Protein AF-A0A354UR76-F1 (afdb_monomer)

Foldseek 3Di:
DPPPVVVVVVVVPPPPPVVVVVVVVVVVVVVVVLCVPQHVDPVSSVVSVVVVVVVVVVVVVVVVVVVVVVVVVVVVVVVLQVVLVVLVVVVVVVVVVLQVQLQVQLVVVVQVQKHKDKDWDAAPDQDPSHGTDIFIWIDRDPPDDTDGPVPDDDPVSVVSSVVSSCVSCVVPDPDPDDD

Solvent-accessible surface area (backbone atoms only — not comparable to full-atom values): 10257 Å² total; per-residue (Å²): 144,81,69,59,70,53,54,54,51,56,70,54,65,80,74,62,56,62,69,59,50,56,52,50,52,54,52,49,52,52,51,50,51,47,30,76,74,45,30,93,46,73,66,43,36,52,54,46,48,53,52,51,49,54,53,50,52,52,50,52,55,46,52,56,48,50,53,52,51,52,53,48,52,54,50,53,49,52,55,50,50,54,54,27,51,55,50,52,51,52,49,53,56,52,48,56,59,51,44,54,58,34,46,57,41,33,35,77,72,76,31,74,52,39,49,71,49,72,49,80,40,81,47,94,58,87,47,100,79,39,36,62,48,76,45,53,26,36,27,64,48,77,90,56,70,75,35,50,57,94,73,63,84,54,71,69,58,53,52,51,49,50,51,28,48,49,62,60,41,55,82,80,43,98,67,89,72,94,127

Structure (mmCIF, N/CA/C/O backbone):
data_AF-A0A354UR76-F1
#
_entry.id   AF-A0A354UR76-F1
#
loop_
_atom_site.group_PDB
_atom_site.id
_atom_site.type_symbol
_atom_site.label_atom_id
_atom_site.label_alt_id
_atom_site.label_comp_id
_atom_site.label_asym_id
_atom_site.label_entity_id
_atom_site.label_seq_id
_atom_site.pdbx_PDB_ins_code
_atom_site.Cartn_x
_atom_site.Cartn_y
_atom_site.Cartn_z
_atom_site.occupancy
_atom_site.B_iso_or_equiv
_atom_site.auth_seq_id
_atom_site.auth_comp_id
_atom_site.auth_asym_id
_atom_site.auth_atom_id
_atom_site.pdbx_PDB_model_num
ATOM 1 N N . ILE A 1 1 ? 41.285 13.823 -93.681 1.00 51.16 1 ILE A N 1
ATOM 2 C CA . ILE A 1 1 ? 41.353 13.358 -92.272 1.00 51.16 1 ILE A CA 1
ATOM 3 C C . ILE A 1 1 ? 40.001 13.684 -91.637 1.00 51.16 1 ILE A C 1
ATOM 5 O O . ILE A 1 1 ? 39.917 14.478 -90.715 1.00 51.16 1 ILE A O 1
ATOM 9 N N . THR A 1 2 ? 38.935 13.126 -92.213 1.00 49.22 2 THR A N 1
ATOM 10 C CA . THR A 1 2 ? 37.533 13.411 -91.849 1.00 49.22 2 THR A CA 1
ATOM 11 C C . THR A 1 2 ? 36.740 12.103 -91.841 1.00 49.22 2 THR A C 1
ATOM 13 O O . THR A 1 2 ? 35.569 12.093 -92.151 1.00 49.22 2 THR A O 1
ATOM 16 N N . ASP A 1 3 ? 37.417 10.986 -91.577 1.00 56.34 3 ASP A N 1
ATOM 17 C CA . ASP A 1 3 ? 36.880 9.643 -91.847 1.00 56.34 3 ASP A CA 1
ATOM 18 C C . ASP A 1 3 ? 37.253 8.648 -90.735 1.00 56.34 3 ASP A C 1
ATOM 20 O O . ASP A 1 3 ? 37.188 7.442 -90.886 1.00 56.34 3 ASP A O 1
ATOM 24 N N . VAL A 1 4 ? 37.735 9.153 -89.595 1.00 57.28 4 VAL A N 1
ATOM 25 C CA . VAL A 1 4 ? 38.022 8.330 -88.403 1.00 57.28 4 VAL A CA 1
ATOM 26 C C . VAL A 1 4 ? 37.121 8.761 -87.252 1.00 57.28 4 VAL A C 1
ATOM 28 O O . VAL A 1 4 ? 36.623 7.925 -86.513 1.00 57.28 4 VAL A O 1
ATOM 31 N N . SER A 1 5 ? 36.843 10.061 -87.137 1.00 57.12 5 SER A N 1
ATOM 32 C CA . SER A 1 5 ? 35.859 10.599 -86.196 1.00 57.12 5 SER A CA 1
ATOM 33 C C . SER A 1 5 ? 34.427 10.181 -86.532 1.00 57.12 5 SER A C 1
ATOM 35 O O . SER A 1 5 ? 33.646 9.958 -85.619 1.00 57.1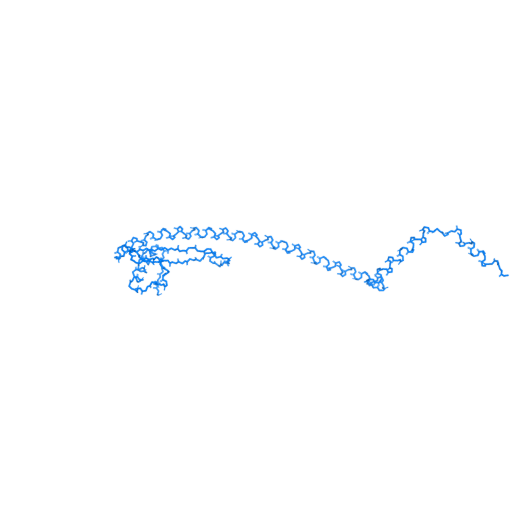2 5 SER A O 1
ATOM 37 N N . GLU A 1 6 ? 34.097 10.064 -87.820 1.00 56.97 6 GLU A N 1
ATOM 38 C CA . GLU A 1 6 ? 32.756 9.685 -88.281 1.00 56.97 6 GLU A CA 1
ATOM 39 C C . GLU A 1 6 ? 32.526 8.180 -88.086 1.00 56.97 6 GLU A C 1
ATOM 41 O O . GLU A 1 6 ? 31.536 7.801 -87.485 1.00 56.97 6 GLU A O 1
ATOM 46 N N . ILE A 1 7 ? 33.515 7.334 -88.405 1.00 56.84 7 ILE A N 1
ATOM 47 C CA . ILE A 1 7 ? 33.464 5.879 -88.161 1.00 56.84 7 ILE A CA 1
ATOM 48 C C . ILE A 1 7 ? 33.428 5.537 -86.658 1.00 56.84 7 ILE A C 1
ATOM 50 O O . ILE A 1 7 ? 32.764 4.586 -86.247 1.00 56.84 7 ILE A O 1
ATOM 54 N N . ILE A 1 8 ? 34.123 6.302 -85.805 1.00 57.47 8 ILE A N 1
ATOM 55 C CA . ILE A 1 8 ? 34.055 6.110 -84.345 1.00 57.47 8 ILE A CA 1
ATOM 56 C C . ILE A 1 8 ? 32.693 6.553 -83.796 1.00 57.47 8 ILE A C 1
ATOM 58 O O . ILE A 1 8 ? 32.177 5.893 -82.905 1.00 57.47 8 ILE A O 1
ATOM 62 N N . ALA A 1 9 ? 32.098 7.626 -84.324 1.00 57.31 9 ALA A N 1
ATOM 63 C CA . ALA A 1 9 ? 30.759 8.058 -83.924 1.00 57.31 9 ALA A CA 1
ATOM 64 C C . ALA A 1 9 ? 29.677 7.057 -84.372 1.00 57.31 9 ALA A C 1
ATOM 66 O O . ALA A 1 9 ? 28.838 6.682 -83.563 1.00 57.31 9 ALA A O 1
ATOM 67 N N . ASP A 1 10 ? 29.763 6.559 -85.607 1.00 54.59 10 ASP A N 1
ATOM 68 C CA . ASP A 1 10 ? 28.812 5.596 -86.183 1.00 54.59 10 ASP A CA 1
ATOM 69 C C . ASP A 1 10 ? 28.904 4.217 -85.491 1.00 54.59 10 ASP A C 1
ATOM 71 O O . ASP A 1 10 ? 27.897 3.576 -85.212 1.00 54.59 10 ASP A O 1
ATOM 75 N N . SER A 1 11 ? 30.115 3.789 -85.099 1.00 54.78 11 SER A N 1
ATOM 76 C CA . SER A 1 11 ? 30.321 2.543 -84.329 1.00 54.78 11 SER A CA 1
ATOM 77 C C . SER A 1 11 ? 29.975 2.640 -82.839 1.00 54.78 11 SER A C 1
ATOM 79 O O . SER A 1 11 ? 29.912 1.613 -82.164 1.00 54.78 11 SER A O 1
ATOM 81 N N . LEU A 1 12 ? 29.762 3.850 -82.312 1.00 56.59 12 LEU A N 1
ATOM 82 C CA . LEU A 1 12 ? 29.263 4.065 -80.952 1.00 56.59 12 LEU A CA 1
ATOM 83 C C . LEU A 1 12 ? 27.729 4.123 -80.905 1.00 56.59 12 LEU A C 1
ATOM 85 O O . LEU A 1 12 ? 27.170 3.819 -79.857 1.00 56.59 12 LEU A O 1
ATOM 89 N N . ASP A 1 13 ? 27.057 4.475 -82.004 1.00 55.34 13 ASP A N 1
ATOM 90 C CA . ASP A 1 13 ? 25.597 4.643 -82.047 1.00 55.34 13 ASP A CA 1
ATOM 91 C C . ASP A 1 13 ? 24.825 3.316 -82.210 1.00 55.34 13 ASP A C 1
ATOM 93 O O . ASP A 1 13 ? 23.685 3.217 -81.758 1.00 55.34 13 ASP A O 1
ATOM 97 N N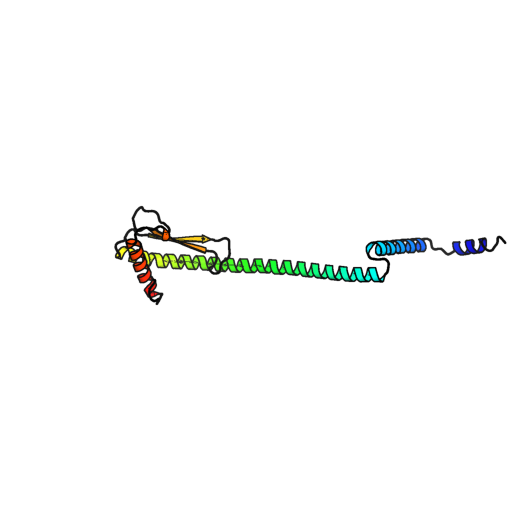 . GLU A 1 14 ? 25.422 2.267 -82.791 1.00 55.47 14 GLU A N 1
ATOM 98 C CA . GLU A 1 14 ? 24.689 1.021 -83.100 1.00 55.47 14 GLU A CA 1
ATOM 99 C C . GLU A 1 14 ? 24.500 0.032 -81.929 1.00 55.47 14 GLU A C 1
ATOM 101 O O . GLU A 1 14 ? 23.713 -0.899 -82.067 1.00 55.47 14 GLU A O 1
ATOM 106 N N . ASP A 1 15 ? 25.115 0.237 -80.758 1.00 56.78 15 ASP A N 1
ATOM 107 C CA . ASP A 1 15 ? 25.016 -0.715 -79.627 1.00 56.78 15 ASP A CA 1
ATOM 108 C C . ASP A 1 15 ? 24.847 -0.051 -78.240 1.00 56.78 15 ASP A C 1
ATOM 110 O O . ASP A 1 15 ? 25.016 -0.688 -77.192 1.00 56.78 15 ASP A O 1
ATOM 114 N N . LEU A 1 16 ? 24.490 1.236 -78.189 1.00 58.62 16 LEU A N 1
ATOM 115 C CA . LEU A 1 16 ? 24.140 1.901 -76.932 1.00 58.62 16 LEU A CA 1
ATOM 116 C C . LEU A 1 16 ? 22.667 1.655 -76.602 1.00 58.62 16 LEU A C 1
ATOM 118 O O . LEU A 1 16 ? 21.775 2.413 -76.975 1.00 58.62 16 LEU A O 1
ATOM 122 N N . ASP A 1 17 ? 22.414 0.573 -75.867 1.00 73.31 17 ASP A N 1
ATOM 123 C CA . ASP A 1 17 ? 21.109 0.306 -75.267 1.00 73.31 17 ASP A CA 1
ATOM 124 C C . ASP A 1 17 ? 20.730 1.461 -74.321 1.00 73.31 17 ASP A C 1
ATOM 126 O O . ASP A 1 17 ? 21.203 1.548 -73.186 1.00 73.31 17 ASP A O 1
ATOM 130 N N . VAL A 1 18 ? 19.883 2.372 -74.807 1.00 76.44 18 VAL A N 1
ATOM 131 C CA . VAL A 1 18 ? 19.400 3.552 -74.072 1.00 76.44 18 VAL A CA 1
ATOM 132 C C . VAL A 1 18 ? 18.783 3.151 -72.727 1.00 76.44 18 VAL A C 1
ATOM 134 O O . VAL A 1 18 ? 18.984 3.839 -71.730 1.00 76.44 18 VAL A O 1
ATOM 137 N N . SER A 1 19 ? 18.132 1.982 -72.654 1.00 77.62 19 SER A N 1
ATOM 138 C CA . SER A 1 19 ? 17.590 1.451 -71.397 1.00 77.62 19 SER A CA 1
ATOM 139 C C . SER A 1 19 ? 18.695 1.172 -70.379 1.00 77.62 19 SER A C 1
ATOM 141 O O . SER A 1 19 ? 18.535 1.419 -69.185 1.00 77.62 19 SER A O 1
ATOM 143 N N . ARG A 1 20 ? 19.842 0.675 -70.844 1.00 80.06 20 ARG A N 1
ATOM 144 C CA . ARG A 1 20 ? 21.002 0.393 -69.999 1.00 80.06 20 ARG A CA 1
ATOM 145 C C . ARG A 1 20 ? 21.704 1.668 -69.538 1.00 80.06 20 ARG A C 1
ATOM 147 O O . ARG A 1 20 ? 22.226 1.686 -68.425 1.00 80.06 20 ARG A O 1
ATOM 154 N N . ILE A 1 21 ? 21.717 2.723 -70.353 1.00 83.62 21 ILE A N 1
ATOM 155 C CA . ILE A 1 21 ? 22.236 4.040 -69.951 1.00 83.62 21 ILE A CA 1
ATOM 156 C C . ILE A 1 21 ? 21.377 4.613 -68.820 1.00 83.62 21 ILE A C 1
ATOM 158 O O . ILE A 1 21 ? 21.916 4.944 -67.764 1.00 83.62 21 ILE A O 1
ATOM 162 N N . ASP A 1 22 ? 20.053 4.616 -68.987 1.00 85.94 22 ASP A N 1
ATOM 163 C CA . ASP A 1 22 ? 19.111 5.104 -67.974 1.00 85.94 22 ASP A CA 1
ATOM 164 C C . ASP A 1 22 ? 19.228 4.332 -66.645 1.00 85.94 22 ASP A C 1
ATOM 166 O O . ASP A 1 22 ? 19.152 4.909 -65.557 1.00 85.94 22 ASP A O 1
ATOM 170 N N . GLU A 1 23 ? 19.416 3.009 -66.703 1.00 89.12 23 GLU A N 1
ATOM 171 C CA . GLU A 1 23 ? 19.654 2.176 -65.517 1.00 89.12 23 GLU A CA 1
ATOM 172 C C . GLU A 1 23 ? 20.961 2.536 -64.799 1.00 89.12 23 GLU A C 1
ATOM 174 O O . GLU A 1 23 ? 21.010 2.583 -63.564 1.00 89.12 23 GLU A O 1
ATOM 179 N N . VAL A 1 24 ? 22.027 2.792 -65.560 1.00 89.81 24 VAL A N 1
ATOM 180 C CA . VAL A 1 24 ? 23.338 3.164 -65.017 1.00 89.81 24 VAL A CA 1
ATOM 181 C C . VAL A 1 24 ? 23.294 4.553 -64.384 1.00 89.81 24 VAL A C 1
ATOM 183 O O . VAL A 1 24 ? 23.817 4.714 -63.279 1.00 89.81 24 VAL A O 1
ATOM 186 N N . GLU A 1 25 ? 22.641 5.528 -65.020 1.00 90.19 25 GLU A N 1
ATOM 187 C CA . GLU A 1 25 ? 22.464 6.878 -64.473 1.00 90.19 25 GLU A CA 1
ATOM 188 C C . GLU A 1 25 ? 21.675 6.857 -63.160 1.00 90.19 25 GLU A C 1
ATOM 190 O O . GLU A 1 25 ? 22.150 7.386 -62.153 1.00 90.19 25 GLU A O 1
ATOM 195 N N . LYS A 1 26 ? 20.542 6.139 -63.108 1.00 92.75 26 LYS A N 1
ATOM 196 C CA . LYS A 1 26 ? 19.768 5.966 -61.863 1.00 92.75 26 LYS A CA 1
ATOM 197 C C . LYS A 1 26 ? 20.607 5.368 -60.741 1.00 92.75 26 LYS A C 1
ATOM 199 O O . LYS A 1 26 ? 20.551 5.825 -59.600 1.00 92.75 26 LYS A O 1
ATOM 204 N N . ARG A 1 27 ? 21.415 4.356 -61.058 1.00 92.19 27 ARG A N 1
ATOM 205 C CA . ARG A 1 27 ? 22.279 3.707 -60.070 1.00 92.19 27 ARG A CA 1
ATOM 206 C C . ARG A 1 27 ? 23.403 4.626 -59.589 1.00 92.19 27 ARG A C 1
ATOM 208 O O . ARG A 1 27 ? 23.774 4.579 -58.417 1.00 92.19 27 ARG A O 1
ATOM 215 N N . LEU A 1 28 ? 23.940 5.471 -60.466 1.00 90.50 28 LEU A N 1
ATOM 216 C CA . LEU A 1 28 ? 24.903 6.515 -60.111 1.00 90.50 28 LEU A CA 1
ATOM 217 C C . LEU A 1 28 ? 24.283 7.554 -59.174 1.00 90.50 28 LEU A C 1
ATOM 219 O O . LEU A 1 28 ? 24.908 7.906 -58.173 1.00 90.50 28 LEU A O 1
ATOM 223 N N . ASP A 1 29 ? 23.054 7.987 -59.444 1.00 92.94 29 ASP A N 1
ATOM 224 C CA . ASP A 1 29 ? 22.323 8.926 -58.591 1.00 92.94 29 ASP A CA 1
ATOM 225 C C . ASP A 1 29 ? 22.052 8.354 -57.195 1.00 92.94 29 ASP A C 1
ATOM 227 O O . ASP A 1 29 ? 22.279 9.033 -56.188 1.00 92.94 29 ASP A O 1
ATOM 231 N N . GLU A 1 30 ? 21.647 7.085 -57.107 1.00 89.94 30 GLU A N 1
ATOM 232 C CA . GLU A 1 30 ? 21.490 6.375 -55.833 1.00 89.94 30 GLU A CA 1
ATOM 233 C C . GLU A 1 30 ? 22.803 6.349 -55.039 1.00 89.94 30 GLU A C 1
ATOM 235 O O . GLU A 1 30 ? 22.834 6.721 -53.861 1.00 89.94 30 GLU A O 1
ATOM 240 N N . ILE A 1 31 ? 23.908 5.973 -55.690 1.00 87.69 31 ILE A N 1
ATOM 241 C CA . ILE A 1 31 ? 25.239 5.934 -55.070 1.00 87.69 31 ILE A CA 1
ATOM 242 C C . ILE A 1 31 ? 25.663 7.331 -54.604 1.00 87.69 31 ILE A C 1
ATOM 244 O O . ILE A 1 31 ? 26.180 7.478 -53.496 1.00 87.69 31 ILE A O 1
ATOM 248 N N . ASN A 1 32 ? 25.440 8.365 -55.413 1.00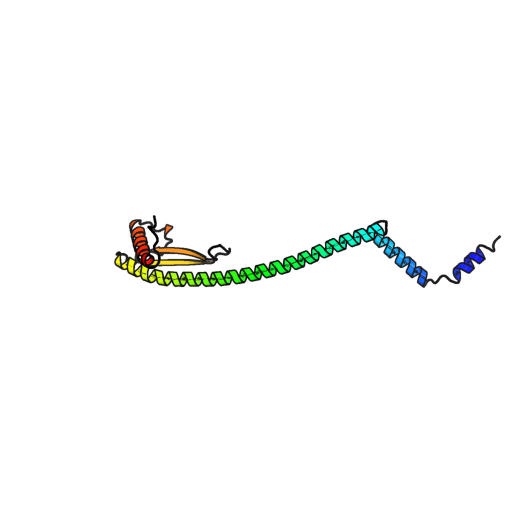 88.25 32 ASN A N 1
ATOM 249 C CA . ASN A 1 32 ? 25.787 9.741 -55.067 1.00 88.25 32 ASN A CA 1
ATOM 250 C C . ASN A 1 32 ? 24.947 10.260 -53.893 1.00 88.25 32 ASN A C 1
ATOM 252 O O . ASN A 1 32 ? 25.483 10.921 -53.001 1.00 88.25 32 ASN A O 1
ATOM 256 N N . SER A 1 33 ? 23.659 9.910 -53.835 1.00 90.56 33 SER A N 1
ATOM 257 C CA . SER A 1 33 ? 22.792 10.239 -52.700 1.00 90.56 33 SER A CA 1
ATOM 258 C C . SER A 1 33 ? 23.274 9.574 -51.409 1.00 90.56 33 SER A C 1
ATOM 260 O O . SER A 1 33 ? 23.362 10.231 -50.368 1.00 90.56 33 SER A O 1
ATOM 262 N N . LEU A 1 34 ? 23.646 8.290 -51.475 1.00 89.00 34 LEU A N 1
ATOM 263 C CA . LEU A 1 34 ? 24.213 7.561 -50.338 1.00 89.00 34 LEU A CA 1
ATOM 264 C C . LEU A 1 34 ? 25.532 8.183 -49.883 1.00 89.00 34 LEU A C 1
ATOM 266 O O . LEU A 1 34 ? 25.715 8.409 -48.686 1.00 89.00 34 LEU A O 1
ATOM 270 N N . LYS A 1 35 ? 26.411 8.537 -50.825 1.00 87.38 35 LYS A N 1
ATOM 271 C CA . LYS A 1 35 ? 27.679 9.194 -50.506 1.00 87.38 35 LYS A CA 1
ATOM 272 C C . LYS A 1 35 ? 27.481 10.552 -49.838 1.00 87.38 35 LYS A C 1
ATOM 274 O O . LYS A 1 35 ? 28.108 10.853 -48.826 1.00 87.38 35 LYS A O 1
ATOM 279 N N . SER A 1 36 ? 26.552 11.358 -50.353 1.00 90.88 36 SER A N 1
ATOM 280 C CA . SER A 1 36 ? 26.237 12.666 -49.774 1.00 90.88 36 SER A CA 1
ATOM 281 C C . SER A 1 36 ? 25.658 12.572 -48.359 1.00 90.88 36 SER A C 1
ATOM 283 O O . SER A 1 36 ? 25.822 13.516 -47.589 1.00 90.88 36 SER A O 1
ATOM 285 N N . LYS A 1 37 ? 24.952 11.485 -48.022 1.00 89.19 37 LYS A N 1
ATOM 286 C CA . LYS A 1 37 ? 24.300 11.310 -46.714 1.00 89.19 37 LYS A CA 1
ATOM 287 C C . LYS A 1 37 ? 25.173 10.603 -45.682 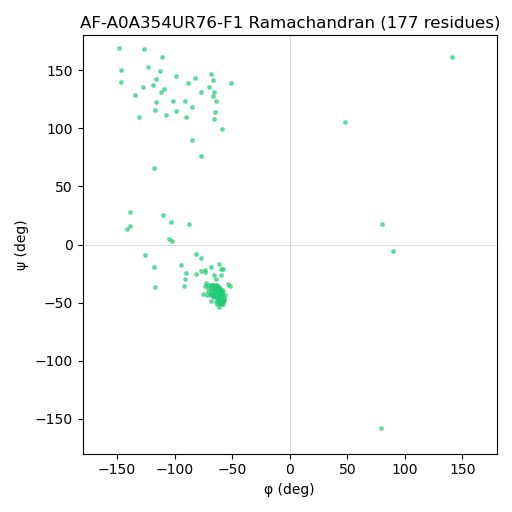1.00 89.19 37 LYS A C 1
ATOM 289 O O . LYS A 1 37 ? 25.061 10.914 -44.498 1.00 89.19 37 LYS A O 1
ATOM 294 N N . TYR A 1 38 ? 25.991 9.643 -46.108 1.00 89.69 38 TYR A N 1
ATOM 295 C CA . TYR A 1 38 ? 26.633 8.688 -45.202 1.00 89.69 38 TYR A CA 1
ATOM 296 C C . TYR A 1 38 ? 28.162 8.626 -45.326 1.00 89.69 38 TYR A C 1
ATOM 298 O O . TYR A 1 38 ? 28.787 8.034 -44.454 1.00 89.69 38 TYR A O 1
ATOM 306 N N . GLY A 1 39 ? 28.772 9.278 -46.325 1.00 87.81 39 GLY A N 1
ATOM 307 C CA . GLY A 1 39 ? 30.227 9.439 -46.419 1.00 87.81 39 GLY A CA 1
ATOM 308 C C . GLY A 1 39 ? 30.787 9.302 -47.837 1.00 87.81 39 GLY A C 1
ATOM 309 O O . GLY A 1 39 ? 30.144 8.775 -48.737 1.00 87.81 39 GLY A O 1
ATOM 310 N N . ALA A 1 40 ? 32.001 9.801 -48.067 1.00 83.81 40 ALA A N 1
ATOM 311 C CA . ALA A 1 40 ? 32.557 9.920 -49.417 1.00 83.81 40 ALA A CA 1
ATOM 312 C C . ALA A 1 40 ? 32.991 8.571 -50.030 1.00 83.81 40 ALA A C 1
ATOM 314 O O . ALA A 1 40 ? 33.042 8.439 -51.260 1.00 83.81 40 ALA A O 1
ATOM 315 N N . SER A 1 41 ? 33.293 7.572 -49.197 1.00 89.75 41 SER A N 1
ATOM 316 C CA . SER A 1 41 ? 33.725 6.236 -49.611 1.00 89.75 41 SER A CA 1
ATOM 317 C C . SER A 1 41 ? 32.679 5.157 -49.316 1.00 89.75 41 SER A C 1
ATOM 319 O O . SER A 1 41 ? 31.782 5.335 -48.498 1.00 89.75 41 SER A O 1
ATOM 321 N N . TRP A 1 42 ? 32.803 4.006 -49.986 1.00 85.50 42 TRP A N 1
ATOM 322 C CA . TRP A 1 42 ? 31.955 2.842 -49.699 1.00 85.50 42 TRP A CA 1
ATOM 323 C C . TRP A 1 42 ? 32.115 2.359 -48.251 1.00 85.50 42 TRP A C 1
ATOM 325 O O . TRP A 1 42 ? 31.123 2.023 -47.611 1.00 85.50 42 TRP A O 1
ATOM 335 N N . GLN A 1 43 ? 33.343 2.403 -47.723 1.00 90.50 43 GLN A N 1
ATOM 336 C CA . GLN A 1 43 ? 33.628 2.014 -46.345 1.00 90.50 43 GLN A CA 1
ATOM 337 C C . GLN A 1 43 ? 32.896 2.915 -45.342 1.00 90.50 43 GLN A C 1
ATOM 339 O O . GLN A 1 43 ? 32.278 2.399 -44.419 1.00 90.50 43 GLN A O 1
ATOM 344 N N . ASP A 1 44 ? 32.870 4.236 -45.568 1.00 89.50 44 ASP A N 1
ATOM 345 C CA . ASP A 1 44 ? 32.151 5.171 -44.685 1.00 89.50 44 ASP A CA 1
ATOM 346 C C . ASP A 1 44 ? 30.651 4.837 -44.603 1.00 89.50 44 ASP A C 1
ATOM 348 O O . ASP A 1 44 ? 30.039 4.897 -43.535 1.00 89.50 44 ASP A O 1
ATOM 352 N N . ILE A 1 45 ? 30.056 4.454 -45.738 1.00 91.88 45 ILE A N 1
ATOM 353 C CA . ILE A 1 45 ? 28.641 4.082 -45.831 1.00 91.88 45 ILE A CA 1
ATOM 354 C C . ILE A 1 45 ? 28.379 2.760 -45.091 1.00 91.88 45 ILE A C 1
ATOM 356 O O . ILE A 1 45 ? 27.389 2.661 -44.361 1.00 91.88 45 ILE A O 1
ATOM 360 N N . GLU A 1 46 ? 29.242 1.751 -45.255 1.00 91.50 46 GLU A N 1
ATOM 361 C CA . GLU A 1 46 ? 29.123 0.473 -44.539 1.00 91.50 46 GLU A CA 1
ATOM 362 C C . GLU A 1 46 ? 29.292 0.642 -43.027 1.00 91.50 46 GLU A C 1
ATOM 364 O O . GLU A 1 46 ? 28.466 0.136 -42.262 1.00 91.50 46 GLU A O 1
ATOM 369 N N . ASP A 1 47 ? 30.287 1.417 -42.597 1.00 92.88 47 ASP A N 1
ATOM 370 C CA . ASP A 1 47 ? 30.533 1.711 -41.186 1.00 92.88 47 ASP A CA 1
ATOM 371 C C . ASP A 1 47 ? 29.337 2.458 -40.578 1.00 92.88 47 ASP A C 1
ATOM 373 O O . ASP A 1 47 ? 28.859 2.122 -39.488 1.00 92.88 47 ASP A O 1
ATOM 377 N N . LYS A 1 48 ? 28.777 3.434 -41.309 1.00 92.31 48 LYS A N 1
ATOM 378 C CA . LYS A 1 48 ? 27.593 4.173 -40.859 1.00 92.31 48 LYS A CA 1
ATOM 379 C C . LYS A 1 48 ? 26.357 3.283 -40.773 1.00 92.31 48 LYS A C 1
ATOM 381 O O . LYS A 1 48 ? 25.595 3.409 -39.815 1.00 92.31 48 LYS A O 1
ATOM 386 N N . LYS A 1 49 ? 26.158 2.376 -41.733 1.00 93.19 49 LYS A N 1
ATOM 387 C CA . LYS A 1 49 ? 25.078 1.382 -41.699 1.00 93.19 49 LYS A CA 1
ATOM 388 C C . LYS A 1 49 ? 25.214 0.465 -40.484 1.00 93.19 49 LYS A C 1
ATOM 390 O O . LYS A 1 49 ? 24.226 0.256 -39.789 1.00 93.19 49 LYS A O 1
ATOM 395 N N . ALA A 1 50 ? 26.410 -0.055 -40.211 1.00 94.44 50 ALA A N 1
ATOM 396 C CA . ALA A 1 50 ? 26.656 -0.923 -39.060 1.00 94.44 50 ALA A CA 1
ATOM 397 C C . ALA A 1 50 ? 26.389 -0.198 -37.729 1.00 94.44 50 ALA A C 1
ATOM 399 O O . ALA A 1 50 ? 25.745 -0.753 -36.836 1.00 94.44 50 ALA A O 1
ATOM 400 N N . ALA A 1 51 ? 26.814 1.066 -37.619 1.00 93.94 51 ALA A N 1
ATOM 401 C CA . ALA A 1 51 ? 26.538 1.899 -36.451 1.00 93.94 51 ALA A CA 1
ATOM 402 C C . ALA A 1 51 ? 25.031 2.146 -36.253 1.00 93.94 51 ALA A C 1
ATOM 404 O O . ALA A 1 51 ? 24.526 1.962 -35.149 1.00 93.94 51 ALA A O 1
ATOM 405 N N . LEU A 1 52 ? 24.307 2.505 -37.321 1.00 93.50 52 LEU A N 1
ATOM 406 C CA . LEU A 1 52 ? 22.855 2.718 -37.274 1.00 93.50 52 LEU A CA 1
ATOM 407 C C . LEU A 1 52 ? 22.088 1.432 -36.952 1.00 93.50 52 LEU A C 1
ATOM 409 O O . LEU A 1 52 ? 21.112 1.485 -36.214 1.00 93.50 52 LEU A O 1
ATOM 413 N N . GLN A 1 53 ? 22.527 0.285 -37.476 1.00 93.50 53 GLN A N 1
ATOM 414 C CA . GLN A 1 53 ? 21.923 -1.007 -37.152 1.00 93.50 53 GLN A CA 1
ATOM 415 C C . GLN A 1 53 ? 22.107 -1.337 -35.667 1.00 93.50 53 GLN A C 1
ATOM 417 O O . GLN A 1 53 ? 21.151 -1.715 -35.005 1.00 93.50 53 GLN A O 1
ATOM 422 N N . THR A 1 54 ? 23.310 -1.118 -35.130 1.00 93.38 54 THR A N 1
ATOM 423 C CA . THR A 1 54 ? 23.593 -1.334 -33.703 1.00 93.38 54 THR A CA 1
ATOM 424 C C . THR A 1 54 ? 22.728 -0.431 -32.817 1.00 93.38 54 THR A C 1
ATOM 426 O O . THR A 1 54 ? 22.189 -0.883 -31.810 1.00 93.38 54 THR A O 1
ATOM 429 N N . GLU A 1 55 ? 22.576 0.843 -33.190 1.00 92.12 55 GLU A N 1
ATOM 430 C CA . GLU A 1 55 ? 21.711 1.794 -32.482 1.00 92.12 55 GLU A CA 1
ATOM 431 C C . GLU A 1 55 ? 20.234 1.381 -32.550 1.00 92.12 55 GLU A C 1
ATOM 433 O O . GLU A 1 55 ? 19.538 1.406 -31.539 1.00 92.12 55 GLU A O 1
ATOM 438 N N . TY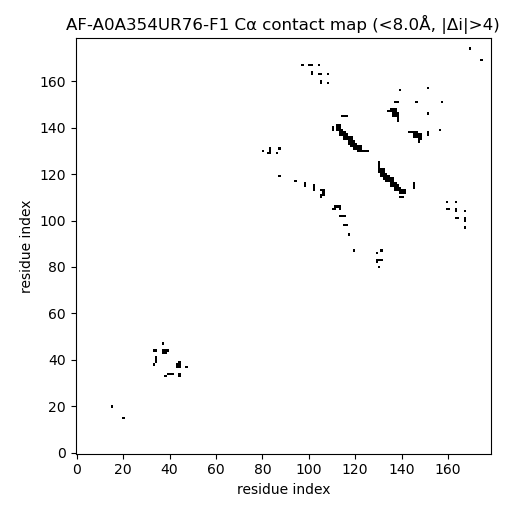R A 1 56 ? 19.767 0.956 -33.724 1.00 92.88 56 TYR A N 1
ATOM 439 C CA . TYR A 1 56 ? 18.402 0.483 -33.930 1.00 92.88 56 TYR A CA 1
ATOM 440 C C . TYR A 1 56 ? 18.084 -0.755 -33.087 1.00 92.88 56 TYR A C 1
ATOM 442 O O . TYR A 1 56 ? 17.075 -0.766 -32.383 1.00 92.88 56 TYR A O 1
ATOM 450 N N . ASP A 1 57 ? 18.958 -1.762 -33.114 1.00 91.50 57 ASP A N 1
ATOM 451 C CA . ASP A 1 57 ? 18.780 -2.996 -32.346 1.00 91.50 57 ASP A CA 1
ATOM 452 C C . ASP A 1 57 ? 18.759 -2.692 -30.838 1.00 91.50 57 ASP A C 1
ATOM 454 O O . ASP A 1 57 ? 17.889 -3.176 -30.115 1.00 91.50 57 ASP A O 1
ATOM 458 N N . TYR A 1 58 ? 19.641 -1.798 -30.373 1.00 89.31 58 TYR A N 1
ATOM 459 C CA . TYR A 1 58 ? 19.654 -1.334 -28.984 1.00 89.31 58 TYR A CA 1
ATOM 460 C C . TYR A 1 58 ? 18.344 -0.643 -28.573 1.00 89.31 58 TYR A C 1
ATOM 462 O O . TYR A 1 58 ? 17.836 -0.881 -27.475 1.00 89.31 58 TYR A O 1
ATOM 470 N N . LEU A 1 59 ? 17.788 0.213 -29.437 1.00 89.75 59 LEU A N 1
ATOM 471 C CA . LEU A 1 59 ? 16.524 0.902 -29.166 1.00 89.75 59 LEU A CA 1
ATOM 472 C C . LEU A 1 59 ? 15.346 -0.076 -29.109 1.00 89.75 59 LEU A C 1
ATOM 474 O O . LEU A 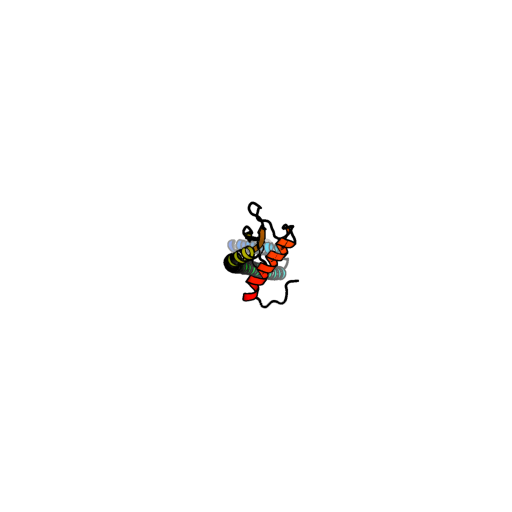1 59 ? 14.545 0.005 -28.180 1.00 89.75 59 LEU A O 1
ATOM 478 N N . ILE A 1 60 ? 15.269 -1.026 -30.045 1.00 91.56 60 ILE A N 1
ATOM 479 C CA . ILE A 1 60 ? 14.217 -2.051 -30.053 1.00 91.56 60 ILE A CA 1
ATOM 480 C C . ILE A 1 60 ? 14.270 -2.921 -28.802 1.00 91.56 60 ILE A C 1
ATOM 482 O O . ILE A 1 60 ? 13.238 -3.149 -28.165 1.00 91.56 60 ILE A O 1
ATOM 486 N N . ASP A 1 61 ? 15.459 -3.393 -28.430 1.00 91.12 61 ASP A N 1
ATOM 487 C CA . ASP A 1 61 ? 15.633 -4.191 -27.219 1.00 91.12 61 ASP A CA 1
ATOM 488 C C . ASP A 1 61 ? 15.237 -3.389 -25.970 1.00 91.12 61 ASP A C 1
ATOM 490 O O . ASP A 1 61 ? 14.625 -3.928 -25.040 1.00 91.12 61 ASP A O 1
ATOM 494 N N . GLY A 1 62 ? 15.539 -2.087 -25.967 1.00 90.12 62 GLY A N 1
ATOM 495 C CA . GLY A 1 62 ? 15.113 -1.139 -24.943 1.00 90.12 62 GLY A CA 1
ATOM 496 C C . GLY A 1 62 ? 13.593 -1.033 -24.828 1.00 90.12 62 GLY A C 1
ATOM 497 O O . GLY A 1 62 ? 13.054 -1.201 -23.733 1.00 90.12 62 GLY A O 1
ATOM 498 N N . ASP A 1 63 ? 12.892 -0.819 -25.940 1.00 92.31 63 ASP A N 1
ATOM 499 C CA . ASP A 1 63 ? 11.430 -0.701 -25.968 1.00 92.31 63 ASP A CA 1
ATOM 500 C C . ASP A 1 63 ? 10.750 -1.996 -25.501 1.00 92.31 63 ASP A C 1
ATOM 502 O O . ASP A 1 63 ? 9.857 -1.965 -24.647 1.00 92.31 63 ASP A O 1
ATOM 506 N N . ALA A 1 64 ? 11.233 -3.151 -25.968 1.00 92.62 64 ALA A N 1
ATOM 507 C CA . ALA A 1 64 ? 10.741 -4.453 -25.524 1.00 92.62 64 ALA A CA 1
ATOM 508 C C . ALA A 1 64 ? 10.973 -4.673 -24.016 1.00 92.62 64 ALA A C 1
ATOM 510 O O . ALA A 1 64 ? 10.120 -5.227 -23.311 1.00 92.62 64 ALA A O 1
ATOM 511 N N . ALA A 1 65 ? 12.115 -4.223 -23.486 1.00 91.94 65 ALA A N 1
ATOM 512 C CA . ALA A 1 65 ? 12.398 -4.285 -22.057 1.00 91.94 65 ALA A CA 1
ATOM 513 C C . ALA A 1 65 ? 11.473 -3.365 -21.245 1.00 91.94 65 ALA A C 1
ATOM 515 O O . ALA A 1 65 ? 10.975 -3.793 -20.199 1.00 91.94 65 ALA A O 1
ATOM 516 N N . VAL A 1 66 ? 11.213 -2.143 -21.719 1.00 95.12 66 VAL A N 1
ATOM 517 C CA . VAL A 1 66 ? 10.290 -1.191 -21.082 1.00 95.12 66 VAL A CA 1
ATOM 518 C C . VAL A 1 66 ? 8.879 -1.763 -21.029 1.00 95.12 66 VAL A C 1
ATOM 520 O O . VA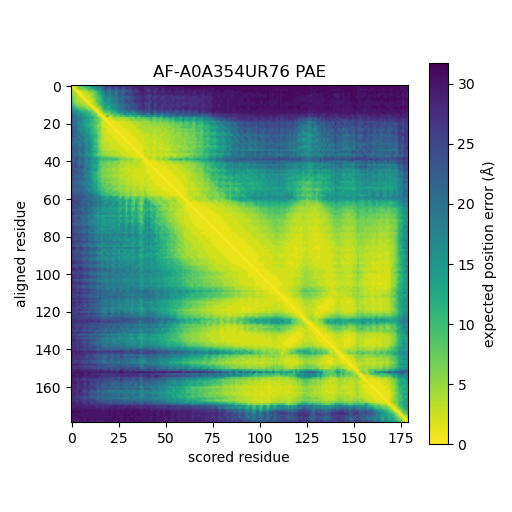L A 1 66 ? 8.253 -1.722 -19.967 1.00 95.12 66 VAL A O 1
ATOM 523 N N . GLU A 1 67 ? 8.385 -2.343 -22.123 1.00 95.81 67 GLU A N 1
ATOM 524 C CA . GLU A 1 67 ? 7.049 -2.940 -22.162 1.00 95.81 67 GLU A CA 1
ATOM 525 C C . GLU A 1 67 ? 6.928 -4.100 -21.163 1.00 95.81 67 GLU A C 1
ATOM 527 O O . GLU A 1 67 ? 6.002 -4.134 -20.346 1.00 95.81 67 GLU A O 1
ATOM 532 N N . ARG A 1 68 ? 7.920 -5.001 -21.145 1.00 95.06 68 ARG A N 1
ATOM 533 C CA . ARG A 1 68 ? 7.972 -6.130 -20.205 1.00 95.06 68 ARG A CA 1
ATOM 534 C C . ARG A 1 68 ? 7.998 -5.672 -18.745 1.00 95.06 68 ARG A C 1
ATOM 536 O O . ARG A 1 68 ? 7.200 -6.157 -17.946 1.00 95.06 68 ARG A O 1
ATOM 543 N N . ILE A 1 69 ? 8.891 -4.743 -18.395 1.00 96.50 69 ILE A N 1
ATOM 544 C CA . ILE A 1 69 ? 9.023 -4.226 -17.022 1.00 96.50 69 ILE A CA 1
ATOM 545 C C . ILE A 1 69 ? 7.744 -3.490 -16.606 1.00 96.50 69 ILE A C 1
ATOM 547 O O . ILE A 1 69 ? 7.270 -3.661 -15.486 1.00 96.50 69 ILE A O 1
ATOM 551 N N . THR A 1 70 ? 7.135 -2.718 -17.507 1.00 97.00 70 THR A N 1
ATOM 552 C CA . THR A 1 70 ? 5.869 -2.021 -17.232 1.00 97.00 70 THR A CA 1
ATOM 553 C C . THR A 1 70 ? 4.734 -3.006 -16.948 1.00 97.00 70 THR A C 1
ATOM 555 O O . THR A 1 70 ? 3.971 -2.820 -15.995 1.00 97.00 70 THR A O 1
ATOM 558 N N . ALA A 1 71 ? 4.633 -4.083 -17.733 1.00 96.94 71 ALA A N 1
ATOM 559 C CA . ALA A 1 71 ? 3.656 -5.142 -17.500 1.00 96.94 71 ALA A CA 1
ATOM 560 C C . ALA A 1 71 ? 3.884 -5.846 -16.152 1.00 96.94 71 ALA A C 1
ATOM 562 O O . ALA A 1 71 ? 2.926 -6.106 -15.418 1.00 96.94 71 ALA A O 1
ATOM 563 N N . GLU A 1 72 ? 5.143 -6.101 -15.795 1.00 97.12 72 GLU A N 1
ATOM 564 C CA . GLU A 1 72 ? 5.518 -6.705 -14.517 1.00 97.12 72 GLU A CA 1
ATOM 565 C C . GLU A 1 72 ? 5.189 -5.794 -13.326 1.00 97.12 72 GLU A C 1
ATOM 567 O O . GLU A 1 72 ? 4.549 -6.248 -12.378 1.00 97.12 72 GLU A O 1
ATOM 572 N N . ILE A 1 73 ? 5.504 -4.495 -13.399 1.00 96.25 73 ILE A N 1
ATOM 573 C CA . ILE A 1 73 ? 5.123 -3.502 -12.378 1.00 96.25 73 ILE A CA 1
ATOM 574 C C . ILE A 1 73 ? 3.608 -3.493 -12.183 1.00 96.25 73 ILE A C 1
ATOM 576 O O . ILE A 1 73 ? 3.133 -3.525 -11.047 1.00 96.25 73 ILE A O 1
ATOM 580 N N . LYS A 1 74 ? 2.831 -3.477 -13.273 1.00 96.62 74 LYS A N 1
ATOM 581 C CA . LYS A 1 74 ? 1.364 -3.488 -13.200 1.00 96.62 74 LYS A CA 1
ATOM 582 C C . LYS A 1 74 ? 0.845 -4.756 -12.522 1.00 96.62 74 LYS A C 1
ATOM 584 O O . LYS A 1 74 ? -0.039 -4.669 -11.671 1.00 96.62 74 LYS A O 1
ATOM 589 N N . LYS A 1 75 ? 1.402 -5.917 -12.877 1.00 97.00 75 LYS A N 1
ATOM 590 C CA . LYS A 1 75 ? 1.050 -7.204 -12.268 1.00 97.00 75 LYS A CA 1
ATOM 591 C C . LYS A 1 75 ? 1.354 -7.208 -10.767 1.00 97.00 75 LYS A C 1
ATOM 593 O O . LYS A 1 75 ? 0.452 -7.452 -9.973 1.00 97.00 75 LYS A O 1
ATOM 598 N N . LEU A 1 76 ? 2.590 -6.884 -10.388 1.00 95.62 76 LEU A N 1
ATOM 599 C CA . LEU A 1 76 ? 3.037 -6.875 -8.991 1.00 95.62 76 LEU A CA 1
ATOM 600 C C . LEU A 1 76 ? 2.275 -5.848 -8.148 1.00 95.62 76 LEU A C 1
ATOM 602 O O . LEU A 1 76 ? 1.966 -6.110 -6.990 1.00 95.62 76 LEU A O 1
ATOM 606 N N . THR A 1 77 ? 1.918 -4.700 -8.730 1.00 93.44 77 THR A N 1
ATOM 607 C CA . THR A 1 77 ? 1.078 -3.698 -8.059 1.00 93.44 77 THR A CA 1
ATOM 608 C C . THR A 1 77 ? -0.312 -4.258 -7.762 1.00 93.44 77 THR A C 1
ATOM 610 O O . THR A 1 77 ? -0.802 -4.091 -6.649 1.00 93.44 77 THR A O 1
ATOM 613 N N . GLY A 1 78 ? -0.926 -4.969 -8.715 1.00 93.81 78 GLY A N 1
ATOM 614 C CA . GLY A 1 78 ? -2.223 -5.620 -8.509 1.00 93.81 78 GLY A CA 1
ATOM 615 C C . GLY A 1 78 ? -2.181 -6.702 -7.427 1.00 93.81 78 GLY A C 1
ATOM 616 O O . GLY A 1 78 ? -3.047 -6.732 -6.557 1.00 93.81 78 GLY A O 1
ATOM 617 N N . GLU A 1 79 ? -1.148 -7.549 -7.436 1.00 95.06 79 GLU A N 1
ATOM 618 C CA . GLU A 1 79 ? -0.938 -8.564 -6.391 1.00 95.06 79 GLU A CA 1
ATOM 619 C C . GLU A 1 79 ? -0.753 -7.919 -5.008 1.00 95.06 79 GLU A C 1
ATOM 621 O O . GLU A 1 79 ? -1.371 -8.340 -4.030 1.00 95.06 79 GLU A O 1
ATOM 626 N N . TYR A 1 80 ? 0.046 -6.853 -4.928 1.00 93.88 80 TYR A N 1
ATOM 627 C CA . TYR A 1 80 ? 0.243 -6.097 -3.694 1.00 93.88 80 TYR A CA 1
ATOM 628 C C . TYR A 1 80 ? -1.056 -5.459 -3.181 1.00 93.88 80 TYR A C 1
ATOM 630 O O . TYR A 1 80 ? -1.317 -5.487 -1.977 1.00 93.88 80 TYR A O 1
ATOM 638 N N . ASP A 1 81 ? -1.884 -4.903 -4.070 1.00 93.06 81 ASP A N 1
ATOM 639 C CA . ASP A 1 81 ? -3.171 -4.308 -3.701 1.00 93.06 81 ASP A CA 1
ATOM 640 C C . ASP A 1 81 ? -4.149 -5.338 -3.132 1.00 93.06 81 ASP A C 1
ATOM 642 O O . ASP A 1 81 ? -4.764 -5.073 -2.099 1.00 93.06 81 ASP A O 1
ATOM 646 N N . MET A 1 82 ? -4.216 -6.532 -3.730 1.00 94.94 82 MET A N 1
ATOM 647 C CA . MET A 1 82 ? -5.022 -7.637 -3.202 1.00 94.94 82 MET A CA 1
ATOM 648 C C . MET A 1 82 ? -4.581 -8.042 -1.791 1.00 94.94 82 MET A C 1
ATOM 650 O O . MET A 1 82 ? -5.410 -8.160 -0.891 1.00 94.94 82 MET A O 1
ATOM 654 N N . ILE A 1 83 ? -3.272 -8.196 -1.572 1.00 95.31 83 ILE A N 1
ATOM 655 C CA . ILE A 1 83 ? -2.719 -8.527 -0.249 1.00 95.31 83 ILE A CA 1
ATOM 656 C C . ILE A 1 83 ? -3.028 -7.414 0.762 1.00 95.31 83 ILE A C 1
ATOM 658 O O . ILE A 1 83 ? -3.330 -7.686 1.926 1.00 95.31 83 ILE A O 1
ATOM 662 N N . CYS A 1 84 ? -2.969 -6.149 0.335 1.00 94.81 84 CYS A N 1
ATOM 663 C CA . CYS A 1 84 ? -3.341 -5.027 1.188 1.00 94.81 84 CYS A CA 1
ATOM 664 C C . CYS A 1 84 ? -4.812 -5.083 1.595 1.00 94.81 84 CYS A C 1
ATOM 666 O O . CYS A 1 84 ? -5.106 -4.837 2.758 1.00 94.81 84 CYS A O 1
ATOM 668 N N . ASP A 1 85 ? -5.718 -5.432 0.683 1.00 94.31 85 ASP A N 1
ATOM 669 C CA . ASP A 1 85 ? -7.149 -5.538 0.981 1.00 94.31 85 ASP A CA 1
ATOM 670 C C . ASP A 1 85 ? -7.436 -6.665 1.981 1.00 94.31 85 ASP A C 1
ATOM 672 O O . ASP A 1 85 ? -8.171 -6.468 2.952 1.00 94.31 85 ASP A O 1
ATOM 676 N N . GLU A 1 86 ? -6.787 -7.820 1.815 1.00 96.12 86 GLU A N 1
ATOM 677 C CA . GLU A 1 86 ? -6.857 -8.917 2.787 1.00 96.12 86 GLU A CA 1
ATOM 678 C C . GLU A 1 86 ? -6.358 -8.480 4.172 1.00 96.12 86 GLU A C 1
ATOM 680 O O . GLU A 1 86 ? -6.992 -8.767 5.194 1.00 96.12 86 GLU A O 1
ATOM 685 N N . LEU A 1 87 ? -5.249 -7.736 4.218 1.00 95.50 87 LEU A N 1
ATOM 686 C CA . LEU A 1 87 ? -4.701 -7.188 5.455 1.00 95.50 87 LEU A CA 1
ATOM 687 C C . LEU A 1 87 ? -5.658 -6.179 6.107 1.00 95.50 87 LEU A C 1
ATOM 689 O O . LEU A 1 87 ? -5.850 -6.225 7.326 1.00 95.50 87 LEU A O 1
ATOM 693 N N . THR A 1 88 ? -6.279 -5.294 5.323 1.00 95.50 88 THR A N 1
ATOM 694 C CA . THR A 1 88 ? -7.282 -4.334 5.801 1.00 95.50 88 THR A CA 1
ATOM 695 C C . THR A 1 88 ? -8.458 -5.057 6.460 1.00 95.50 88 THR A C 1
ATOM 697 O O . THR A 1 88 ? -8.866 -4.708 7.572 1.00 95.50 88 THR A O 1
ATOM 700 N N . GLU A 1 89 ? -8.988 -6.101 5.823 1.00 96.12 89 GLU A N 1
ATOM 701 C CA . GLU A 1 89 ? -10.117 -6.863 6.363 1.00 96.12 89 GLU A CA 1
ATOM 702 C C . GLU A 1 89 ? -9.733 -7.668 7.611 1.00 96.12 89 GLU A C 1
ATOM 704 O O . GLU A 1 89 ? -10.466 -7.669 8.608 1.00 96.12 89 GLU A O 1
ATOM 709 N N . ALA A 1 90 ? -8.543 -8.274 7.627 1.00 96.19 90 ALA A N 1
ATOM 710 C CA . ALA A 1 90 ? -8.014 -8.946 8.811 1.00 96.19 90 ALA A CA 1
ATOM 711 C C . ALA A 1 90 ? -7.864 -7.980 10.001 1.00 96.19 90 ALA A C 1
ATOM 713 O O . ALA A 1 90 ? -8.223 -8.323 11.136 1.00 96.19 90 ALA A O 1
ATOM 714 N N . ARG A 1 91 ? -7.395 -6.750 9.748 1.00 95.50 91 ARG A N 1
ATOM 715 C CA . ARG A 1 91 ? -7.287 -5.688 10.759 1.00 95.50 91 ARG A CA 1
ATOM 716 C C . ARG A 1 91 ? -8.646 -5.291 11.313 1.00 95.50 91 ARG A C 1
ATOM 718 O O . ARG A 1 91 ? -8.808 -5.297 12.532 1.00 95.50 91 ARG A O 1
ATOM 725 N N . LYS A 1 92 ? -9.623 -4.994 10.451 1.00 95.88 92 LYS A N 1
ATOM 726 C CA . LYS A 1 92 ? -10.987 -4.630 10.873 1.00 95.88 92 LYS A CA 1
ATOM 727 C C . LYS A 1 92 ? -11.617 -5.735 11.712 1.00 95.88 92 LYS A C 1
ATOM 729 O O . LYS A 1 92 ? -12.107 -5.476 12.809 1.00 95.88 92 LYS A O 1
ATOM 734 N N . LYS A 1 93 ? -11.552 -6.983 11.241 1.00 95.69 93 LYS A N 1
ATOM 735 C CA . LYS A 1 93 ? -12.103 -8.142 11.954 1.00 95.69 93 LYS A CA 1
ATOM 736 C C . LYS A 1 93 ? -11.489 -8.296 13.346 1.00 95.69 93 LYS A C 1
ATOM 738 O O . LYS A 1 93 ? -12.215 -8.438 14.330 1.00 95.69 93 LYS A O 1
ATOM 743 N N . THR A 1 94 ? -10.161 -8.236 13.429 1.00 93.44 94 THR A N 1
ATOM 744 C CA . THR A 1 94 ? -9.431 -8.342 14.700 1.00 93.44 94 THR A CA 1
ATOM 745 C C . THR A 1 94 ? -9.790 -7.188 15.632 1.00 93.44 94 THR A C 1
ATOM 747 O O . THR A 1 94 ? -10.079 -7.408 16.807 1.00 93.44 94 THR A O 1
ATOM 750 N N . PHE A 1 95 ? -9.843 -5.967 15.096 1.00 94.62 95 PHE A N 1
ATOM 751 C CA . PHE A 1 95 ? -10.202 -4.771 15.844 1.00 94.62 95 PHE A CA 1
ATOM 752 C C . PHE A 1 95 ? -11.599 -4.868 16.459 1.00 94.62 95 PHE A C 1
ATOM 754 O O . PHE A 1 95 ? -11.744 -4.634 17.654 1.00 94.62 95 PHE A O 1
ATOM 761 N N . TYR A 1 96 ? -12.625 -5.241 15.690 1.00 93.75 96 TYR A N 1
ATOM 762 C CA . TYR A 1 96 ? -13.993 -5.295 16.214 1.00 93.75 96 TYR A CA 1
ATOM 763 C C . TYR A 1 96 ? -14.185 -6.398 17.259 1.00 93.75 96 TYR A C 1
ATOM 765 O O . TYR A 1 96 ? -14.896 -6.179 18.241 1.00 93.75 96 TYR A O 1
ATOM 773 N N . SER A 1 97 ? -13.504 -7.540 17.105 1.00 91.19 97 SER A N 1
ATOM 774 C CA . SER A 1 97 ? -13.468 -8.577 18.145 1.00 91.19 97 SER A CA 1
ATOM 775 C C . SER A 1 97 ? -12.842 -8.039 19.435 1.00 91.19 97 SER A C 1
ATOM 777 O O . SER A 1 97 ? -13.441 -8.118 20.507 1.00 91.19 97 SER A O 1
ATOM 779 N N . PHE A 1 98 ? -11.665 -7.419 19.320 1.00 91.75 98 PHE A N 1
ATOM 780 C CA . PHE A 1 98 ? -10.948 -6.807 20.436 1.00 91.75 98 PHE A CA 1
ATOM 781 C C . PHE A 1 98 ? -11.759 -5.695 21.122 1.00 91.75 98 PHE A C 1
ATOM 783 O O . PHE A 1 98 ? -11.806 -5.610 22.350 1.00 91.75 98 PHE A O 1
ATOM 790 N N . ASN A 1 99 ? -12.424 -4.846 20.338 1.00 93.06 99 ASN A N 1
ATOM 791 C CA . ASN A 1 99 ? -13.167 -3.694 20.831 1.00 93.06 99 ASN A CA 1
ATOM 792 C C . ASN A 1 99 ? -14.364 -4.099 21.705 1.00 93.06 99 ASN A C 1
ATOM 794 O O . ASN A 1 99 ? -14.666 -3.427 22.695 1.00 93.06 99 ASN A O 1
ATOM 798 N N . GLY A 1 100 ? -15.020 -5.217 21.378 1.00 90.56 100 GLY A N 1
ATOM 799 C CA . GLY A 1 100 ? -16.086 -5.781 22.208 1.00 90.56 100 GLY A CA 1
ATOM 800 C C . GLY A 1 100 ? -15.588 -6.129 23.612 1.00 90.56 100 GLY A C 1
ATOM 801 O O . GLY A 1 100 ? -16.154 -5.674 24.609 1.00 90.56 100 GLY A O 1
ATOM 802 N N . GLU A 1 101 ? -14.477 -6.862 23.699 1.00 91.50 101 GLU A N 1
ATOM 803 C CA . GLU A 1 101 ? -13.855 -7.219 24.979 1.00 91.50 101 GLU A CA 1
ATOM 804 C C . GLU A 1 101 ? -13.356 -5.995 25.749 1.00 91.50 101 GLU A C 1
ATOM 806 O O . GLU A 1 101 ? -13.562 -5.889 26.963 1.00 91.50 101 GLU A O 1
ATOM 811 N N . LEU A 1 102 ? -12.723 -5.049 25.050 1.00 92.75 102 LEU A N 1
ATOM 812 C CA . LEU A 1 102 ? -12.238 -3.810 25.648 1.00 92.75 102 LEU A CA 1
ATOM 813 C C . LEU A 1 102 ? -13.391 -3.018 26.266 1.00 92.75 102 LEU A C 1
ATOM 815 O O . LEU A 1 102 ? -13.304 -2.616 27.426 1.00 92.75 102 LEU A O 1
ATOM 819 N N . THR A 1 103 ? -14.488 -2.846 25.528 1.00 90.75 103 THR A N 1
ATOM 820 C CA . THR A 1 103 ? -15.674 -2.112 25.986 1.00 90.75 103 THR A CA 1
ATOM 821 C C . THR A 1 103 ? -16.259 -2.732 27.257 1.00 90.75 103 THR A C 1
ATOM 823 O O . THR A 1 103 ? -16.572 -2.015 28.209 1.00 90.75 103 THR A O 1
ATOM 826 N N . GLU A 1 104 ? -16.340 -4.063 27.334 1.00 90.88 104 GLU A N 1
ATOM 827 C CA . GLU A 1 104 ? -16.794 -4.760 28.545 1.00 90.88 104 GLU A CA 1
ATOM 828 C C . GLU A 1 104 ? -15.867 -4.535 29.748 1.00 90.88 104 GLU A C 1
ATOM 830 O O . GLU A 1 104 ? -16.331 -4.380 30.882 1.00 90.88 104 GLU A O 1
ATOM 835 N N . ARG A 1 105 ? -14.550 -4.449 29.533 1.00 91.44 105 ARG A N 1
ATOM 836 C CA . ARG A 1 105 ? -13.607 -4.115 30.612 1.00 91.44 105 ARG A CA 1
ATOM 837 C C . ARG A 1 105 ? -13.710 -2.659 31.049 1.00 91.44 105 ARG A C 1
ATOM 839 O O . ARG A 1 105 ? -13.696 -2.397 32.250 1.00 91.44 105 ARG A O 1
ATOM 846 N N . LEU A 1 106 ? -13.860 -1.721 30.115 1.00 92.38 106 LEU A N 1
ATOM 847 C CA . LEU A 1 106 ? -14.020 -0.296 30.429 1.00 92.38 106 LEU A CA 1
ATOM 848 C C . LEU A 1 106 ? -15.274 -0.048 31.281 1.00 92.38 106 LEU A C 1
ATOM 850 O O . LEU A 1 106 ? -15.209 0.712 32.249 1.00 92.38 106 LEU A O 1
ATOM 854 N N . LYS A 1 107 ? -16.376 -0.764 31.010 1.00 91.25 107 LYS A N 1
ATOM 855 C CA . LYS A 1 107 ? -17.581 -0.746 31.860 1.00 91.25 107 LYS A CA 1
ATOM 856 C C . LYS A 1 107 ? -17.270 -1.144 33.306 1.00 91.25 107 LYS A C 1
ATOM 858 O O . LYS A 1 107 ? -17.662 -0.435 34.229 1.00 91.25 107 LYS A O 1
ATOM 863 N N . LYS A 1 108 ? -16.523 -2.237 33.511 1.00 91.38 108 LYS A N 1
ATOM 864 C CA . LYS A 1 108 ? -16.116 -2.720 34.849 1.00 91.38 108 LYS A CA 1
ATOM 865 C C . LYS A 1 108 ? -15.170 -1.757 35.572 1.00 91.38 108 LYS A C 1
ATOM 867 O O . LYS A 1 108 ? -15.162 -1.725 36.797 1.00 91.38 108 LYS A O 1
ATOM 872 N N . LEU A 1 109 ? -14.411 -0.954 34.828 1.00 90.69 109 LEU A N 1
ATOM 873 C CA . LEU A 1 109 ? -13.526 0.092 35.353 1.00 90.69 109 LEU A CA 1
ATOM 874 C C . LEU A 1 109 ? -14.233 1.445 35.556 1.00 90.69 109 LEU A C 1
ATOM 876 O O . LEU A 1 109 ? -13.572 2.479 35.659 1.00 90.69 109 LEU A O 1
ATOM 880 N N . GLY A 1 110 ? -15.568 1.459 35.608 1.00 90.56 110 GLY A N 1
ATOM 881 C CA . GLY A 1 110 ? -16.348 2.659 35.912 1.00 90.56 110 GLY A CA 1
ATOM 882 C C . GLY A 1 110 ? -16.531 3.617 34.735 1.00 90.56 110 GLY A C 1
ATOM 883 O O . GLY A 1 110 ? -16.891 4.769 34.951 1.00 90.56 110 GLY A O 1
ATOM 884 N N . MET A 1 111 ? -16.317 3.166 33.494 1.00 91.12 111 MET A N 1
ATOM 885 C CA . MET A 1 111 ? -16.544 3.963 32.280 1.00 91.12 111 MET A CA 1
ATOM 886 C C . MET A 1 111 ? -17.622 3.322 31.390 1.00 91.12 111 MET A C 1
ATOM 888 O O . MET A 1 111 ? -17.333 2.863 30.284 1.00 91.12 111 MET A O 1
ATOM 892 N N . PRO A 1 112 ? -18.889 3.260 31.845 1.00 90.88 112 PRO A N 1
ATOM 893 C CA . PRO A 1 112 ? -19.942 2.519 31.153 1.00 90.88 112 PRO A CA 1
ATOM 894 C C . PRO A 1 112 ? -20.364 3.124 29.810 1.00 90.88 112 PRO A C 1
ATOM 896 O O . PRO A 1 112 ? -20.983 2.443 28.997 1.00 90.88 112 PRO A O 1
ATOM 899 N N . SER A 1 113 ? -20.057 4.406 29.597 1.00 91.50 113 SER A N 1
ATOM 900 C CA . SER A 1 113 ? -20.378 5.139 28.368 1.00 91.50 113 SER A CA 1
ATOM 901 C C . SER A 1 113 ? -19.183 5.300 27.431 1.00 91.50 113 SER A C 1
ATOM 903 O O . SER A 1 113 ? -19.330 5.948 26.395 1.00 91.50 113 SER A O 1
ATOM 905 N N . ALA A 1 114 ? -18.024 4.730 27.780 1.00 91.12 114 ALA A N 1
ATOM 906 C CA . ALA A 1 114 ? -16.843 4.843 26.946 1.00 91.12 114 ALA A CA 1
ATOM 907 C C . ALA A 1 114 ? -17.033 4.102 25.622 1.00 91.12 114 ALA A C 1
ATOM 909 O O . ALA A 1 114 ? -17.613 3.014 25.577 1.00 91.12 114 ALA A O 1
ATOM 910 N N . LYS A 1 115 ? -16.514 4.692 24.548 1.00 91.00 115 LYS A N 1
ATOM 911 C CA . LYS A 1 115 ? -16.450 4.070 23.227 1.00 91.00 115 LYS A CA 1
ATOM 912 C C . LYS A 1 115 ? -15.027 4.147 22.715 1.00 91.00 115 LYS A C 1
ATOM 914 O O . LYS A 1 115 ? -14.384 5.191 22.806 1.00 91.00 115 LYS A O 1
ATOM 919 N N . PHE A 1 116 ? -14.571 3.039 22.159 1.00 92.06 116 PHE A N 1
ATOM 920 C CA . PHE A 1 116 ? -13.318 2.937 21.439 1.00 92.06 116 PHE A CA 1
ATOM 921 C C . PHE A 1 116 ? -13.639 2.521 20.006 1.00 92.06 116 PHE A C 1
ATOM 923 O O . PHE A 1 116 ? -14.535 1.707 19.784 1.00 92.06 116 PHE A O 1
ATOM 930 N N . ASP A 1 117 ? -12.976 3.135 19.036 1.00 93.38 117 ASP A N 1
ATOM 931 C CA . ASP A 1 117 ? -13.170 2.842 17.618 1.00 93.38 117 ASP A CA 1
ATOM 932 C C . ASP A 1 117 ? -11.859 3.039 16.843 1.00 93.38 117 ASP A C 1
ATOM 934 O O . ASP A 1 117 ? -10.880 3.566 17.377 1.00 93.38 117 ASP A O 1
ATOM 938 N N . ALA A 1 118 ? -11.820 2.605 15.590 1.00 95.19 118 ALA A N 1
ATOM 939 C CA . ALA A 1 118 ? -10.684 2.797 14.704 1.00 95.19 118 ALA A CA 1
ATOM 940 C C . ALA A 1 118 ? -11.158 3.273 13.334 1.00 95.19 118 ALA A C 1
ATOM 942 O O . ALA A 1 118 ? -12.012 2.658 12.700 1.00 95.19 118 ALA A O 1
ATOM 943 N N . LEU A 1 119 ? -10.551 4.358 12.863 1.00 94.69 119 LEU A N 1
ATOM 944 C CA . LEU A 1 119 ? -10.709 4.829 11.498 1.00 94.69 119 LEU A CA 1
ATOM 945 C C . LEU A 1 119 ? -9.621 4.200 10.626 1.00 94.69 119 LEU A C 1
ATOM 947 O O . LEU A 1 119 ? -8.435 4.353 10.920 1.00 94.69 119 LEU A O 1
ATOM 951 N N . PHE A 1 120 ? -10.035 3.513 9.563 1.00 94.31 120 PHE A N 1
ATOM 952 C CA . PHE A 1 120 ? -9.157 2.903 8.566 1.00 94.31 120 PHE A CA 1
ATOM 953 C C . PHE A 1 120 ? -9.242 3.714 7.274 1.00 94.31 120 PHE A C 1
ATOM 955 O O . PHE A 1 120 ? -10.286 3.726 6.622 1.00 94.31 120 PHE A O 1
ATOM 962 N N . GLU A 1 121 ? -8.161 4.397 6.912 1.00 93.25 121 GLU A N 1
ATOM 963 C CA . GLU A 1 121 ? -8.085 5.215 5.700 1.00 93.25 121 GLU A CA 1
ATOM 964 C C . GLU A 1 121 ? -7.111 4.581 4.710 1.00 93.25 121 GLU A C 1
ATOM 966 O O . GLU A 1 121 ? -5.981 4.258 5.084 1.00 93.25 121 GLU A O 1
ATOM 971 N N . ARG A 1 122 ? -7.519 4.429 3.445 1.00 91.38 122 ARG A N 1
ATOM 972 C CA . ARG A 1 122 ? -6.615 3.948 2.396 1.00 91.38 122 ARG A CA 1
ATOM 973 C C . ARG A 1 122 ? -5.579 5.029 2.082 1.00 91.38 122 ARG A C 1
ATOM 975 O O . ARG A 1 122 ? -5.923 6.202 1.947 1.00 91.38 122 ARG A O 1
ATOM 982 N N . THR A 1 123 ? -4.320 4.638 1.954 1.00 90.62 123 THR A N 1
ATOM 983 C CA . THR A 1 123 ? -3.228 5.506 1.516 1.00 90.62 123 THR A CA 1
ATOM 984 C C . THR A 1 123 ? -2.942 5.302 0.036 1.00 90.62 123 THR A C 1
ATOM 986 O O . THR A 1 123 ? -3.012 4.187 -0.479 1.00 90.62 123 THR A O 1
ATOM 989 N N . GLU A 1 124 ? -2.564 6.386 -0.638 1.00 83.00 124 GLU A N 1
ATOM 990 C CA . GLU A 1 124 ? -2.171 6.357 -2.052 1.00 83.00 124 GLU A CA 1
ATOM 991 C C . GLU A 1 124 ? -0.874 5.565 -2.269 1.00 83.00 124 GLU A C 1
ATOM 993 O O . GLU A 1 124 ? -0.731 4.816 -3.235 1.00 83.00 124 GLU A O 1
ATOM 998 N N . SER A 1 125 ? 0.083 5.694 -1.345 1.00 80.38 125 SER A N 1
ATOM 999 C CA . SER A 1 125 ? 1.368 5.008 -1.432 1.00 80.38 125 SER A CA 1
ATOM 1000 C C . SER A 1 125 ? 1.328 3.620 -0.799 1.00 80.38 125 SER A C 1
ATOM 1002 O O . SER A 1 125 ? 0.767 3.408 0.278 1.00 80.38 125 SER A O 1
ATOM 1004 N N . ALA A 1 126 ? 1.987 2.679 -1.478 1.00 79.00 126 ALA A N 1
ATOM 1005 C CA . ALA A 1 126 ? 2.370 1.394 -0.919 1.00 79.00 126 ALA A CA 1
ATOM 1006 C C . ALA A 1 126 ? 3.413 1.599 0.191 1.00 79.00 126 ALA A C 1
ATOM 1008 O O . ALA A 1 126 ? 4.403 2.308 0.002 1.00 79.00 126 ALA A O 1
ATOM 1009 N N . GLY A 1 127 ? 3.194 0.974 1.344 1.00 83.62 127 GLY A N 1
ATOM 1010 C CA . GLY A 1 127 ? 4.124 0.976 2.466 1.00 83.62 127 GLY A CA 1
ATOM 1011 C C . GLY A 1 127 ? 4.448 -0.434 2.947 1.00 83.62 127 GLY A C 1
ATOM 1012 O O . GLY A 1 127 ? 3.761 -1.406 2.632 1.00 83.62 127 GLY A O 1
ATOM 1013 N N . VAL A 1 128 ? 5.469 -0.553 3.796 1.00 86.31 128 VAL A N 1
ATOM 1014 C CA . VAL A 1 128 ? 5.827 -1.833 4.442 1.00 86.31 128 VAL A CA 1
ATOM 1015 C C . VAL A 1 128 ? 4.692 -2.410 5.301 1.00 86.31 128 VAL A C 1
ATOM 1017 O O . VAL A 1 128 ? 4.653 -3.607 5.549 1.00 86.31 128 VAL A O 1
ATOM 1020 N N . ASN A 1 129 ? 3.744 -1.564 5.717 1.00 87.06 129 ASN A N 1
ATOM 1021 C CA . ASN A 1 129 ? 2.589 -1.930 6.539 1.00 87.06 129 ASN A CA 1
ATOM 1022 C C . ASN A 1 129 ? 1.280 -2.021 5.727 1.00 87.06 129 ASN A C 1
ATOM 1024 O O . ASN A 1 129 ? 0.192 -1.944 6.304 1.00 87.06 129 ASN A O 1
ATOM 1028 N N . GLY A 1 130 ? 1.366 -2.157 4.404 1.00 91.81 130 GLY A N 1
ATOM 1029 C CA . GLY A 1 130 ? 0.216 -2.101 3.502 1.00 91.81 130 GLY A CA 1
ATOM 1030 C C . GLY A 1 130 ? -0.230 -0.668 3.209 1.00 91.81 130 GLY A C 1
ATOM 1031 O O . GLY A 1 130 ? 0.550 0.274 3.363 1.00 91.81 130 GLY A O 1
ATOM 1032 N N . LYS A 1 131 ? -1.493 -0.514 2.798 1.00 93.81 131 LYS A N 1
ATOM 1033 C CA . LYS A 1 131 ? -2.088 0.763 2.371 1.00 93.81 131 LYS A CA 1
ATOM 1034 C C . LYS A 1 131 ? -3.125 1.327 3.347 1.00 93.81 131 LYS A C 1
ATOM 1036 O O . LYS A 1 131 ? -4.005 2.067 2.930 1.00 93.81 131 LYS A O 1
ATOM 1041 N N . ASP A 1 132 ? -3.050 0.990 4.632 1.00 93.38 132 ASP A N 1
ATOM 1042 C CA . ASP A 1 132 ? -3.954 1.571 5.631 1.00 93.38 132 ASP A CA 1
ATOM 1043 C C . ASP A 1 132 ? -3.220 2.532 6.554 1.00 93.38 132 ASP A C 1
ATOM 1045 O O . ASP A 1 132 ? -2.197 2.196 7.158 1.00 93.38 132 ASP A O 1
ATOM 1049 N N . LYS A 1 133 ? -3.833 3.688 6.773 1.00 92.81 133 LYS A N 1
ATOM 1050 C CA . LYS A 1 133 ? -3.585 4.535 7.929 1.00 92.81 133 LYS A CA 1
ATOM 1051 C C . LYS A 1 133 ? -4.679 4.270 8.957 1.00 92.81 133 LYS A C 1
ATOM 1053 O O . LYS A 1 133 ? -5.851 4.553 8.720 1.00 92.81 133 LYS A O 1
ATOM 1058 N N . VAL A 1 134 ? -4.284 3.730 10.107 1.00 93.19 134 VAL A N 1
ATOM 1059 C CA . VAL A 1 134 ? -5.203 3.416 11.208 1.00 93.19 134 VAL A CA 1
ATOM 1060 C C . VAL A 1 134 ? -5.106 4.493 12.280 1.00 93.19 134 VAL A C 1
ATOM 1062 O O . VAL A 1 134 ? -4.030 4.733 12.828 1.00 93.19 134 VAL A O 1
ATOM 1065 N N . THR A 1 135 ? -6.234 5.120 12.604 1.00 94.19 135 THR A N 1
ATOM 1066 C CA . THR A 1 135 ? -6.335 6.110 13.682 1.00 94.19 135 THR A CA 1
ATOM 1067 C C . THR A 1 135 ? -7.283 5.601 14.760 1.00 94.19 135 THR A C 1
ATOM 1069 O O . THR A 1 135 ? -8.478 5.454 14.518 1.00 94.19 135 THR A O 1
ATOM 1072 N N . PHE A 1 136 ? -6.766 5.364 15.967 1.00 93.25 136 PHE A N 1
ATOM 1073 C CA . PHE A 1 136 ? -7.596 4.982 17.109 1.00 93.25 136 PHE A CA 1
ATOM 1074 C C . PHE A 1 136 ? -8.336 6.184 17.695 1.00 93.25 136 PHE A C 1
ATOM 1076 O O . PHE A 1 136 ? -7.742 7.232 17.978 1.00 93.25 136 PHE A O 1
ATOM 1083 N N . LEU A 1 137 ? -9.634 5.997 17.904 1.00 92.94 137 LEU A N 1
ATOM 1084 C CA . LEU A 1 137 ? -10.572 6.984 18.404 1.00 92.94 137 LEU A CA 1
ATOM 1085 C C . LEU A 1 137 ? -11.123 6.545 19.760 1.00 92.94 137 LEU A C 1
ATOM 1087 O O . LEU A 1 137 ? -11.387 5.365 19.990 1.00 92.94 137 LEU A O 1
ATOM 1091 N N . PHE A 1 138 ? -11.323 7.500 20.659 1.00 92.31 138 PHE A N 1
ATOM 1092 C CA . PHE A 1 138 ? -11.849 7.238 21.988 1.00 92.31 138 PHE A CA 1
ATOM 1093 C C . PHE A 1 138 ? -12.719 8.386 22.488 1.00 92.31 138 PHE A C 1
ATOM 1095 O O . PHE A 1 138 ? -12.508 9.553 22.155 1.00 92.31 138 PHE A O 1
ATOM 1102 N N . THR A 1 139 ? -13.691 8.032 23.320 1.00 91.00 139 THR A N 1
ATOM 1103 C CA . THR A 1 139 ? -14.437 8.957 24.168 1.00 91.00 139 THR A CA 1
ATOM 1104 C C . THR A 1 139 ? -14.805 8.250 25.468 1.00 91.00 139 THR A C 1
ATOM 1106 O O . THR A 1 139 ? -15.152 7.068 25.449 1.00 91.00 139 THR A O 1
ATOM 1109 N N . ALA A 1 140 ? -14.711 8.947 26.600 1.00 87.88 140 ALA A N 1
ATOM 1110 C CA . ALA A 1 140 ? -15.034 8.391 27.915 1.00 87.88 140 A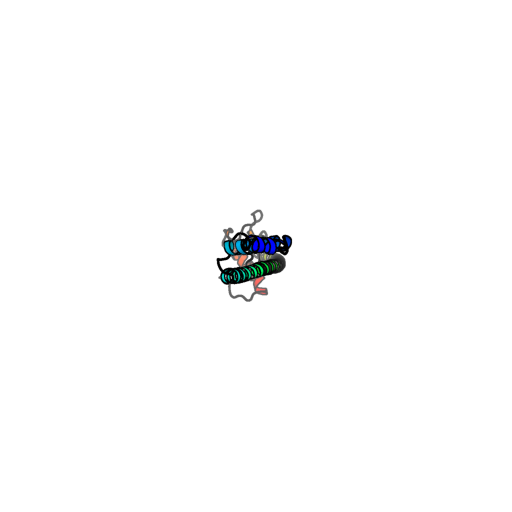LA A CA 1
ATOM 1111 C C . ALA A 1 140 ? -16.503 8.614 28.309 1.00 87.88 140 ALA A C 1
ATOM 1113 O O . ALA A 1 140 ? -17.086 7.805 29.039 1.00 87.88 140 ALA A O 1
ATOM 1114 N N . ASN A 1 141 ? -17.104 9.701 27.817 1.00 85.62 141 ASN A N 1
ATOM 1115 C CA . ASN A 1 141 ? -18.371 10.223 28.313 1.00 85.62 141 ASN A CA 1
ATOM 1116 C C . ASN A 1 141 ? -19.492 10.100 27.281 1.00 85.62 141 ASN A C 1
ATOM 1118 O O . ASN A 1 141 ? -19.302 10.203 26.068 1.00 85.62 141 ASN A O 1
ATOM 1122 N N . LYS A 1 142 ? -20.716 9.926 27.781 1.00 84.88 142 LYS A N 1
ATOM 1123 C CA . LYS A 1 142 ? -21.910 9.902 26.937 1.00 84.88 142 LYS A CA 1
ATOM 1124 C C . LYS A 1 142 ? -22.140 11.284 26.325 1.00 84.88 142 LYS A C 1
ATOM 1126 O O . LYS A 1 142 ? -22.252 12.263 27.051 1.00 84.88 142 LYS A O 1
ATOM 1131 N N . GLY A 1 143 ? -22.297 11.337 25.005 1.00 82.50 143 GLY A N 1
ATOM 1132 C CA . GLY A 1 143 ? -22.588 12.578 24.279 1.00 82.50 143 GLY A CA 1
ATOM 1133 C C . GLY A 1 143 ? -21.349 13.351 23.825 1.00 82.50 143 GLY A C 1
ATOM 1134 O O . GLY A 1 143 ? -21.495 14.307 23.072 1.00 82.50 143 GLY A O 1
ATOM 1135 N N . GLU A 1 144 ? -20.146 12.920 24.211 1.00 85.19 144 GLU A N 1
ATOM 1136 C CA . GLU A 1 144 ? -18.910 13.422 23.617 1.00 85.19 144 GLU A CA 1
ATOM 1137 C C . GLU A 1 144 ? -18.594 12.697 22.303 1.00 85.19 144 GLU A C 1
ATOM 1139 O O . GLU A 1 144 ? -18.813 11.491 22.160 1.00 85.19 144 GLU A O 1
ATOM 1144 N N . GLU A 1 145 ? -18.054 13.444 21.344 1.00 88.50 145 GLU A N 1
ATOM 1145 C CA . GLU A 1 145 ? -17.613 12.912 20.057 1.00 88.50 145 GLU A CA 1
ATOM 1146 C C . GLU A 1 145 ? -16.382 12.007 20.216 1.00 88.50 145 GLU A C 1
ATOM 1148 O O . GLU A 1 145 ? -15.519 12.253 21.062 1.00 88.50 145 GLU A O 1
ATOM 1153 N N . LEU A 1 146 ? -16.283 10.977 19.372 1.00 91.44 146 LEU A N 1
ATOM 1154 C CA . LEU A 1 146 ? -15.076 10.165 19.238 1.00 91.44 146 LEU A CA 1
ATOM 1155 C C . LEU A 1 146 ? -13.930 11.029 18.710 1.00 91.44 146 LEU A C 1
ATOM 1157 O O . LEU A 1 146 ? -14.026 11.621 17.638 1.00 91.44 146 LEU A O 1
ATOM 1161 N N . LYS A 1 147 ? -12.824 11.078 19.451 1.00 91.56 147 LYS A N 1
ATOM 1162 C CA . LYS A 1 147 ? -11.648 11.868 19.076 1.00 91.56 147 LYS A CA 1
ATOM 1163 C C . LYS A 1 147 ? -10.414 10.982 18.997 1.00 91.56 147 LYS A C 1
ATOM 1165 O O . LYS A 1 147 ? -10.346 9.984 19.714 1.00 91.56 147 LYS A O 1
ATOM 1170 N N . PRO A 1 148 ? -9.415 11.344 18.174 1.00 92.44 148 PRO A N 1
ATOM 1171 C CA . PRO A 1 148 ? -8.122 10.671 18.193 1.00 92.44 148 PRO A CA 1
ATOM 1172 C C . PRO A 1 148 ? -7.562 10.589 19.614 1.00 92.44 148 PRO A C 1
ATOM 1174 O O . PRO A 1 148 ? -7.634 11.577 20.347 1.00 92.44 148 PRO A O 1
ATOM 1177 N N . LEU A 1 149 ? -6.964 9.450 19.982 1.00 87.75 149 LEU A N 1
ATOM 1178 C CA . LEU A 1 149 ? -6.378 9.250 21.318 1.00 87.75 149 LEU A CA 1
ATOM 1179 C C . LEU A 1 149 ? -5.409 10.367 21.726 1.00 87.75 149 LEU A C 1
ATOM 1181 O O . LEU A 1 149 ? -5.394 10.777 22.882 1.00 87.75 149 LEU A O 1
ATOM 1185 N N . SER A 1 150 ? -4.653 10.912 20.770 1.00 83.19 150 SER A N 1
ATOM 1186 C CA . SER A 1 150 ? -3.727 12.032 20.984 1.00 83.19 150 SER A CA 1
ATOM 1187 C C . SER A 1 150 ? -4.397 13.326 21.459 1.00 83.19 150 SER A C 1
ATOM 1189 O O . SER A 1 150 ? -3.716 14.219 21.954 1.00 83.19 150 SER A O 1
ATOM 1191 N N . LYS A 1 151 ? -5.719 13.447 21.303 1.00 82.31 151 LYS A N 1
ATOM 1192 C CA . LYS A 1 151 ? -6.522 14.608 21.707 1.00 82.31 151 LYS A CA 1
ATOM 1193 C C . LYS A 1 151 ? -7.353 14.357 22.971 1.00 82.31 151 LYS A C 1
ATOM 1195 O O . LYS A 1 151 ? -8.147 15.221 23.336 1.00 82.31 151 LYS A O 1
ATOM 1200 N N . VAL A 1 152 ? -7.214 13.202 23.623 1.00 72.44 152 VAL A N 1
ATOM 1201 C CA . VAL A 1 152 ? -7.920 12.887 24.875 1.00 72.44 152 VAL A CA 1
ATOM 1202 C C . VAL A 1 152 ? -7.112 13.448 26.048 1.00 72.44 152 VAL A C 1
ATOM 1204 O O . VAL A 1 152 ? -5.958 13.084 26.245 1.00 72.44 152 VAL A O 1
ATOM 1207 N N . ILE A 1 153 ? -7.705 14.376 26.805 1.00 61.41 153 ILE A N 1
ATOM 1208 C CA . ILE A 1 153 ? -6.968 15.292 27.700 1.00 61.41 153 ILE A CA 1
ATOM 1209 C C . ILE A 1 153 ? -6.876 14.779 29.156 1.00 61.41 153 ILE A C 1
ATOM 1211 O O . ILE A 1 153 ? -6.008 15.217 29.909 1.00 61.41 153 ILE A O 1
ATOM 1215 N N . SER A 1 154 ? -7.711 13.823 29.585 1.00 76.06 154 SER A N 1
ATOM 1216 C CA . SER A 1 154 ? -7.706 13.335 30.976 1.00 76.06 154 SER A CA 1
ATOM 1217 C C . SER A 1 154 ? -6.749 12.152 31.183 1.00 76.06 154 SER A C 1
ATOM 1219 O O . SER A 1 154 ? -7.023 11.022 30.770 1.00 76.06 154 SER A O 1
ATOM 1221 N N . GLY A 1 155 ? -5.640 12.375 31.897 1.00 77.31 155 GLY A N 1
ATOM 1222 C CA . GLY A 1 155 ? -4.649 11.327 32.203 1.00 77.31 155 GLY A CA 1
ATOM 1223 C C . GLY A 1 155 ? -5.206 10.134 32.998 1.00 77.31 155 GLY A C 1
ATOM 1224 O O . GLY A 1 155 ? -4.717 9.010 32.865 1.00 77.31 155 GLY A O 1
ATOM 1225 N N . GLY A 1 156 ? -6.278 10.343 33.772 1.00 83.44 156 GLY A N 1
ATOM 1226 C CA . GLY A 1 156 ? -6.965 9.271 34.500 1.00 83.44 156 GLY A CA 1
ATOM 1227 C C . GLY A 1 156 ? -7.797 8.359 33.594 1.00 83.44 156 GLY A C 1
ATOM 1228 O O . GLY A 1 156 ? -7.866 7.152 33.822 1.00 83.44 156 GLY A O 1
ATOM 1229 N N . GLU A 1 157 ? -8.409 8.915 32.548 1.00 86.00 157 GLU A N 1
ATOM 1230 C CA . GLU A 1 157 ? -9.168 8.143 31.555 1.00 86.00 157 GLU A CA 1
ATOM 1231 C C . GLU A 1 157 ? -8.231 7.327 30.673 1.00 86.00 157 GLU A C 1
ATOM 1233 O O . GLU A 1 157 ? -8.462 6.134 30.476 1.00 86.00 157 GLU A O 1
ATOM 1238 N N . LEU A 1 158 ? -7.126 7.937 30.233 1.00 86.19 158 LEU A N 1
ATOM 1239 C CA . LEU A 1 158 ? -6.108 7.246 29.452 1.00 86.19 158 LEU A CA 1
ATOM 1240 C C . LEU A 1 158 ? -5.487 6.084 30.241 1.00 86.19 158 LEU A C 1
ATOM 1242 O O . LEU A 1 158 ? -5.361 4.984 29.712 1.00 86.19 158 LEU A O 1
ATOM 1246 N N . SER A 1 159 ? -5.185 6.284 31.527 1.00 89.00 159 SER A N 1
ATOM 1247 C CA . SER A 1 159 ? -4.673 5.215 32.398 1.00 89.00 159 SER A CA 1
ATOM 1248 C C . SER A 1 159 ? -5.641 4.032 32.508 1.00 89.00 159 SER A C 1
ATOM 1250 O O . SER A 1 159 ? -5.229 2.876 32.410 1.00 89.00 159 SER A O 1
ATOM 1252 N N . ARG A 1 160 ? -6.946 4.296 32.671 1.00 89.56 160 ARG A N 1
ATOM 1253 C CA . ARG A 1 160 ? -7.963 3.231 32.721 1.00 89.56 160 ARG A CA 1
ATOM 1254 C C . ARG A 1 160 ? -8.130 2.531 31.375 1.00 89.56 160 ARG A C 1
ATOM 1256 O O . ARG A 1 160 ? -8.296 1.313 31.354 1.00 89.56 160 ARG A O 1
ATOM 1263 N N . LEU A 1 161 ? -8.059 3.276 30.271 1.00 90.19 161 LEU A N 1
ATOM 1264 C CA . LEU A 1 161 ? -8.069 2.708 28.926 1.00 90.19 161 LEU A CA 1
ATOM 1265 C C . LEU A 1 161 ? -6.881 1.764 28.719 1.00 90.19 161 LEU A C 1
ATOM 1267 O O . LEU A 1 161 ? -7.082 0.626 28.306 1.00 90.19 161 LEU A O 1
ATOM 1271 N N . MET A 1 162 ? -5.669 2.196 29.071 1.00 89.44 162 MET A N 1
ATOM 1272 C CA . MET A 1 162 ? -4.460 1.379 28.945 1.00 89.44 162 MET A CA 1
ATOM 1273 C C . MET A 1 162 ? -4.495 0.152 29.855 1.00 89.44 162 MET A C 1
ATOM 1275 O O . MET A 1 162 ? -4.086 -0.932 29.441 1.00 89.44 162 MET A O 1
ATOM 1279 N N . LEU A 1 163 ? -5.053 0.275 31.063 1.00 89.38 163 LEU A N 1
ATOM 1280 C CA . LEU A 1 163 ? -5.266 -0.872 31.944 1.00 89.38 163 LEU A CA 1
ATOM 1281 C C . LEU A 1 163 ? -6.224 -1.895 31.321 1.00 89.38 163 LEU A C 1
ATOM 1283 O O . LEU A 1 163 ? -5.925 -3.089 31.318 1.00 89.38 163 LEU A O 1
ATOM 1287 N N . ALA A 1 164 ? -7.353 -1.444 30.767 1.00 90.25 164 ALA A N 1
ATOM 1288 C CA . ALA A 1 164 ? -8.288 -2.319 30.064 1.00 90.25 164 ALA A CA 1
ATOM 1289 C C . ALA A 1 164 ? -7.621 -2.984 28.853 1.00 90.25 164 ALA A C 1
ATOM 1291 O O . ALA A 1 164 ? -7.738 -4.196 28.683 1.00 90.25 164 ALA A O 1
ATOM 1292 N N . PHE A 1 165 ? -6.871 -2.207 28.068 1.00 89.94 165 PHE A N 1
ATOM 1293 C CA . PHE A 1 165 ? -6.133 -2.669 26.897 1.00 89.94 165 PHE A CA 1
ATOM 1294 C C . PHE A 1 165 ? -5.135 -3.770 27.266 1.00 89.94 165 PHE A C 1
ATOM 1296 O O . PHE A 1 165 ? -5.176 -4.862 26.694 1.00 89.94 165 PHE A O 1
ATOM 1303 N N . LYS A 1 166 ? -4.293 -3.532 28.281 1.00 88.56 166 LYS A N 1
ATOM 1304 C CA . LYS A 1 166 ? -3.344 -4.522 28.808 1.00 88.56 166 LYS A CA 1
ATOM 1305 C C . LYS A 1 166 ? -4.065 -5.776 29.290 1.00 88.56 166 LYS A C 1
ATOM 1307 O O . LYS A 1 166 ? -3.607 -6.882 29.052 1.00 88.56 166 LYS A O 1
ATOM 1312 N N . ALA A 1 167 ? -5.215 -5.623 29.935 1.00 87.25 167 ALA A N 1
ATOM 1313 C CA . ALA A 1 167 ? -5.954 -6.753 30.470 1.00 87.25 167 ALA A CA 1
ATOM 1314 C C . ALA A 1 167 ? -6.599 -7.630 29.375 1.00 87.25 167 ALA A C 1
ATOM 1316 O O . ALA A 1 167 ? -6.664 -8.845 29.553 1.00 87.25 167 ALA A O 1
ATOM 1317 N N . VAL A 1 168 ? -7.065 -7.050 28.258 1.00 87.69 168 VAL A N 1
ATOM 1318 C CA . VAL A 1 168 ? -7.535 -7.816 27.082 1.00 87.69 168 VAL A CA 1
ATOM 1319 C C . VAL A 1 168 ? -6.354 -8.514 26.403 1.00 87.69 168 VAL A C 1
ATOM 1321 O O . VAL A 1 168 ? -6.390 -9.721 26.166 1.00 87.69 168 VAL A O 1
ATOM 1324 N N . THR A 1 169 ? -5.274 -7.770 26.158 1.00 84.44 169 THR A N 1
ATOM 1325 C CA . THR A 1 169 ? -4.102 -8.264 25.419 1.00 84.44 169 THR A CA 1
ATOM 1326 C C . THR A 1 169 ? -3.234 -9.240 26.205 1.00 84.44 169 THR A C 1
ATOM 1328 O O . THR A 1 169 ? -2.571 -10.055 25.579 1.00 84.44 169 THR A O 1
ATOM 1331 N N . ALA A 1 170 ? -3.280 -9.256 27.540 1.00 79.56 170 ALA A N 1
ATOM 1332 C CA . ALA A 1 170 ? -2.513 -10.190 28.377 1.00 79.56 170 ALA A CA 1
ATOM 1333 C C . ALA A 1 170 ? -2.798 -11.676 28.084 1.00 79.56 170 ALA A C 1
ATOM 1335 O O . ALA A 1 170 ? -1.981 -12.531 28.406 1.00 79.56 170 ALA A O 1
ATOM 1336 N N . SER A 1 171 ? -3.944 -11.991 27.473 1.00 62.91 171 SER A N 1
ATOM 1337 C CA . SER A 1 171 ? -4.276 -13.348 27.018 1.00 62.91 171 SER A CA 1
ATOM 1338 C C . SER A 1 171 ? -3.563 -13.754 25.718 1.00 62.91 171 SER A C 1
ATOM 1340 O O . SER A 1 171 ? -3.418 -14.941 25.447 1.00 62.91 171 SER A O 1
ATOM 1342 N N . SER A 1 172 ? -3.130 -12.773 24.919 1.00 60.53 172 SER A N 1
ATOM 1343 C CA . SER A 1 172 ? -2.583 -12.945 23.564 1.00 60.53 172 SER A CA 1
ATOM 1344 C C . SER A 1 172 ? -1.126 -12.478 23.427 1.00 60.53 172 SER A C 1
ATOM 1346 O O . SER A 1 172 ? -0.439 -12.877 22.495 1.00 60.53 172 SER A O 1
ATOM 1348 N N . PHE A 1 173 ? -0.644 -11.642 24.350 1.00 52.75 173 PHE A N 1
ATOM 1349 C CA . PHE A 1 173 ? 0.704 -11.081 24.377 1.00 52.75 173 PHE A CA 1
ATOM 1350 C C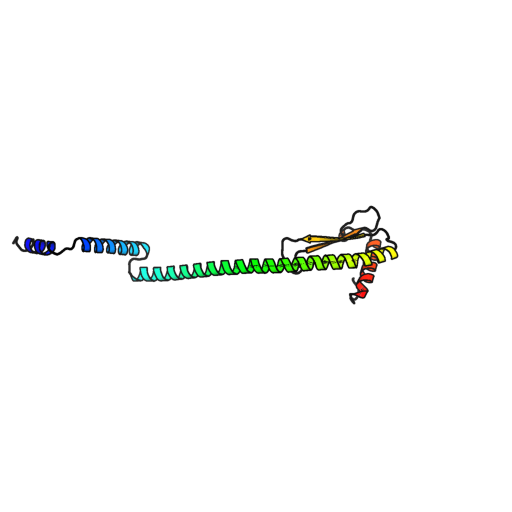 . PHE A 1 173 ? 1.325 -11.263 25.766 1.00 52.75 173 PHE A C 1
ATOM 1352 O O . PHE A 1 173 ? 0.972 -10.570 26.720 1.00 52.75 173 PHE A O 1
ATOM 1359 N N . THR A 1 174 ? 2.318 -12.145 25.865 1.00 45.09 174 THR A N 1
ATOM 1360 C CA . THR A 1 174 ? 3.348 -12.091 26.911 1.00 45.09 174 THR A CA 1
ATOM 1361 C C . THR A 1 174 ? 4.346 -10.994 26.536 1.00 45.09 174 THR A C 1
ATOM 1363 O O . THR A 1 174 ? 5.407 -11.280 25.990 1.00 45.09 174 THR A O 1
ATOM 1366 N N . ALA A 1 175 ? 3.981 -9.728 26.734 1.00 46.09 175 ALA A N 1
ATOM 1367 C CA . ALA A 1 175 ? 4.911 -8.612 26.591 1.00 46.09 175 ALA A CA 1
ATOM 1368 C C . ALA A 1 175 ? 5.088 -7.920 27.946 1.00 46.09 175 ALA A C 1
ATOM 1370 O O . ALA A 1 175 ? 4.116 -7.471 28.564 1.00 46.09 175 ALA A O 1
ATOM 1371 N N . ASP A 1 176 ? 6.340 -7.856 28.400 1.00 41.00 176 ASP A N 1
ATOM 1372 C CA . ASP A 1 176 ? 6.738 -7.160 29.616 1.00 41.00 176 ASP A CA 1
ATOM 1373 C C . ASP A 1 176 ? 6.509 -5.656 29.442 1.00 41.00 176 ASP A C 1
ATOM 1375 O O . ASP A 1 176 ? 7.217 -4.989 28.704 1.00 41.00 176 ASP A O 1
ATOM 1379 N N . THR A 1 177 ? 5.488 -5.151 30.137 1.00 43.66 177 THR A N 1
ATOM 1380 C CA . THR A 1 177 ? 5.256 -3.737 30.481 1.00 43.66 177 THR A CA 1
ATOM 1381 C C . THR A 1 177 ? 5.401 -2.714 29.344 1.00 43.66 177 THR A C 1
ATOM 1383 O O . THR A 1 177 ? 6.491 -2.276 29.000 1.00 43.66 177 THR A O 1
ATOM 1386 N N . PHE A 1 178 ? 4.264 -2.207 28.856 1.00 50.12 178 PHE A N 1
ATOM 1387 C CA . PHE A 1 178 ? 4.215 -0.949 28.107 1.00 50.12 178 PHE A CA 1
ATOM 1388 C C . PHE A 1 178 ? 4.617 0.209 29.038 1.00 50.12 178 PHE A C 1
ATOM 1390 O O . PHE A 1 178 ? 3.921 0.452 30.028 1.00 50.12 178 PHE A O 1
ATOM 1397 N N . ILE A 1 179 ? 5.760 0.841 28.750 1.00 36.19 179 ILE A N 1
ATOM 1398 C CA . ILE A 1 179 ? 6.256 2.072 29.393 1.00 36.19 179 ILE A CA 1
ATOM 1399 C C . ILE A 1 179 ? 5.659 3.276 28.667 1.00 36.19 179 ILE A C 1
ATOM 1401 O O . ILE A 1 179 ? 5.643 3.242 27.415 1.00 36.19 179 ILE A O 1
#

pLDDT: mean 85.01, std 13.95, range [36.19, 97.12]

Mean predicted aligned error: 12.94 Å

Nearest PDB structures (foldseek):
  4ad8-assembly1_A  TM=7.480E-01  e=3.827E-07  Deinococcus radiodurans R1 = ATCC 13939 = DSM 20539
  4aby-assembly1_A  TM=9.390E-01  e=3.459E-05  Deinococcus radiodurans R1 = ATCC 13939 = DSM 20539
  4aby-assembly2_B  TM=8.717E-01  e=1.918E-04  Deinococcus radiodurans R1 = ATCC 13939 = DSM 20539
  5dac-assembly1_A  TM=3.941E-01  e=3.712E-02  Thermochaetoides thermophila DSM 1495
  5dac-assembly1_B  TM=3.835E-01  e=3.955E-02  Thermochaetoides thermophila DSM 1495

Sequence (179 aa):
ITDVSEIIADSLDEDLDVSRIDEVEKRLDEINSLKSKYGASWQDIEDKKAALQTEYDYLIDGDAAVERITAEIKKLTGEYDMICDELTEARKKTFYSFNGELTERLKKLGMPSAKFDALFERTESAGVNGKDKVTFLFTANKGEELKPLSKVISGGELSRLMLAFKAVTASSFTADTFI

Radius of gyration: 42.8 Å; Cα contacts (8 Å, |Δi|>4): 114; chains: 1; bounding box: 64×29×128 Å

Secondary structure (DSSP, 8-state):
--SSHHHHHHHHHSS--HHHHHHHHHHHHHHHHHHHHH-SSHHHHHHHHHHHHHHHHHHHHHHHHHHHHHHHHHHHHHHHHHHHHHHHHHHHHHHHHHHHHHHHHHHHTT-TT-EEEEEEEEEEEEETTEEEEEEEEEE-STTPPPEEGGG---HHHHHHHHHHHHHHHTTT-------